Protein AF-A0A0F0KY55-F1 (afdb_monomer)

Solvent-accessible surface area (backbone atoms only — not comparable to full-atom values): 18451 Å² total; per-residue (Å²): 104,23,43,32,45,24,42,30,22,33,39,55,68,54,48,27,58,29,59,68,44,84,60,49,78,46,72,100,73,13,58,52,55,51,37,40,75,53,47,45,31,43,83,47,66,72,78,86,76,82,91,61,86,76,57,70,94,35,35,29,41,29,43,29,59,98,35,71,44,47,53,52,55,61,66,74,43,53,71,59,54,43,32,23,41,34,52,36,58,49,86,58,52,72,84,71,53,53,70,58,28,35,53,38,49,52,51,44,53,51,37,64,74,53,30,51,52,49,40,53,38,34,29,69,66,21,24,49,78,27,43,51,42,90,52,93,97,44,81,81,75,71,79,92,54,92,55,50,28,53,22,26,42,25,31,75,78,29,38,35,38,34,30,37,74,34,66,66,68,82,66,41,53,63,54,41,33,52,51,26,46,51,44,41,65,37,55,49,42,72,38,31,57,32,37,34,40,37,38,41,60,31,92,94,43,63,84,40,50,68,60,48,46,55,52,50,52,53,28,43,59,51,21,28,67,78,22,44,46,45,97,94,52,37,27,31,77,34,42,32,41,37,47,43,54,75,48,37,72,46,91,100,44,67,40,91,63,42,34,25,45,70,25,35,20,63,70,38,56,96,94,50,35,67,34,83,42,34,71,44,28,58,86,79,43,69,80,69,52,80,50,56,65,37,39,29,36,25,55,67,58,47,43,67,32,51,40,32,44,39,87,59,35,65,87,82,74,71,70,77,79,72,87,59,95,67,87,70,77,92,56,76,35,64,64,60,34,22,55,35,46,29,51

pLDDT: mean 86.11, std 13.5, range [31.62, 98.5]

Organism: NCBI:txid82380

Foldseek 3Di:
DLQQQFLFKEAPVLCCQQQVNPDQPDDPQHVVNVCVVLQQKDWDFPDDDDDDDDPRRRIMIGGHAPDPSLVVVLVPDDPLRNCLRNVLQRGHNPDCPNVLSHVLSVVQSCCLVQAQFLFKTAQNLQACLQQFADDPPFDDDDPPDPHGARMWTAHQLLQIEREHEPQDLVCLLVNLLVLLQVQLRGFCQARSAAYEYEYEAHPVGNPCSVVSQVSNVVSNVVNQVVRQHDPVGGSQVRYFYYYPCVQVVDPPDGDPLCRQPWTWTQPDDDPCRTDIARNNDCVRPPGNHPDSVQSNLLSVLNLSRSNIRPSSHDPPPDGPPPPDPDPPPSDNDVVSSNSNNND

Radius of gyration: 20.28 Å; Cα contacts (8 Å, |Δi|>4): 643; chains: 1; bounding box: 50×51×58 Å

Mean predicted aligned error: 6.81 Å

Structure (mmCIF, N/CA/C/O backbone):
data_AF-A0A0F0KY55-F1
#
_entry.id   AF-A0A0F0KY55-F1
#
loop_
_atom_site.group_PDB
_atom_site.id
_atom_site.type_symbol
_atom_site.label_atom_id
_atom_site.label_alt_id
_atom_site.label_comp_id
_atom_site.label_asym_id
_atom_site.label_entity_id
_atom_site.label_seq_id
_atom_site.pdbx_PDB_ins_code
_atom_site.Cartn_x
_atom_site.Cartn_y
_atom_site.Cartn_z
_atom_site.occupancy
_atom_site.B_iso_or_equiv
_atom_site.auth_seq_id
_atom_site.auth_comp_id
_atom_site.auth_asym_id
_atom_site.auth_atom_id
_atom_site.pdbx_PDB_model_num
ATOM 1 N N . MET A 1 1 ? -9.516 -1.858 16.081 1.00 87.75 1 MET A N 1
ATOM 2 C CA . MET A 1 1 ? -8.067 -1.871 16.392 1.00 87.75 1 MET A CA 1
ATOM 3 C C . MET A 1 1 ? -7.206 -2.381 15.247 1.00 87.75 1 MET A C 1
ATOM 5 O O . MET A 1 1 ? -6.410 -1.585 14.786 1.00 87.75 1 MET A O 1
ATOM 9 N N . ALA A 1 2 ? -7.373 -3.608 14.733 1.00 90.94 2 ALA A N 1
ATOM 10 C CA . ALA A 1 2 ? -6.535 -4.133 13.633 1.00 90.94 2 ALA A CA 1
ATOM 11 C C . ALA A 1 2 ? -6.440 -3.198 12.410 1.00 90.94 2 ALA A C 1
ATOM 13 O O . ALA A 1 2 ? -5.353 -2.945 11.908 1.00 90.94 2 ALA A O 1
ATOM 14 N N . VAL A 1 3 ? -7.570 -2.621 11.987 1.00 93.06 3 VAL A N 1
ATOM 15 C CA . VAL A 1 3 ? -7.614 -1.602 10.925 1.00 93.06 3 VAL A CA 1
ATOM 16 C C . VAL A 1 3 ? -6.683 -0.424 11.229 1.00 93.06 3 VAL A C 1
ATOM 18 O O . VAL A 1 3 ? -5.791 -0.125 10.448 1.00 93.06 3 VAL A O 1
ATOM 21 N N . LEU A 1 4 ? -6.836 0.210 12.390 1.00 92.00 4 LEU A N 1
ATOM 22 C CA . LEU A 1 4 ? -6.028 1.366 12.793 1.00 92.00 4 LEU A CA 1
ATOM 23 C C . LEU A 1 4 ? -4.555 0.999 13.027 1.00 92.00 4 LEU A C 1
ATOM 25 O O . LEU A 1 4 ? -3.662 1.793 12.756 1.00 92.00 4 LEU A O 1
ATOM 29 N N . ASP A 1 5 ? -4.282 -0.224 13.471 1.00 90.44 5 ASP A N 1
ATOM 30 C CA . ASP A 1 5 ? -2.924 -0.746 13.608 1.00 90.44 5 ASP A CA 1
ATOM 31 C C . ASP A 1 5 ? -2.270 -1.084 12.257 1.00 90.44 5 ASP A C 1
ATOM 33 O O . ASP A 1 5 ? -1.054 -1.160 12.193 1.00 90.44 5 ASP A O 1
ATOM 37 N N . GLN A 1 6 ? -3.008 -1.257 11.160 1.00 92.06 6 GLN A N 1
ATOM 38 C CA . GLN A 1 6 ? -2.409 -1.524 9.841 1.00 92.06 6 GLN A CA 1
ATOM 39 C C . GLN A 1 6 ? -2.410 -0.301 8.917 1.00 92.06 6 GLN A C 1
ATOM 41 O O . GLN A 1 6 ? -1.460 -0.114 8.159 1.00 92.06 6 GLN A O 1
ATOM 46 N N . TRP A 1 7 ? -3.439 0.540 9.026 1.00 93.56 7 TRP A N 1
ATOM 47 C CA . TRP A 1 7 ? -3.699 1.706 8.172 1.00 93.56 7 TRP A CA 1
ATOM 48 C C . TRP A 1 7 ? -3.469 3.046 8.876 1.00 93.56 7 TRP A C 1
ATOM 50 O O . TRP A 1 7 ? -3.561 4.105 8.257 1.00 93.56 7 TRP A O 1
ATOM 60 N N . ARG A 1 8 ? -3.134 3.014 10.173 1.00 91.31 8 ARG A N 1
ATOM 61 C CA . ARG A 1 8 ? -2.813 4.183 11.002 1.00 91.31 8 ARG A CA 1
ATOM 62 C C . ARG A 1 8 ? -4.001 5.128 11.171 1.00 91.31 8 ARG A C 1
ATOM 64 O O . ARG A 1 8 ? -4.781 4.964 12.102 1.00 91.31 8 ARG A O 1
ATOM 71 N N . THR A 1 9 ? -4.110 6.143 10.318 1.00 93.25 9 THR A N 1
ATOM 72 C CA . THR A 1 9 ? -5.123 7.198 10.429 1.00 93.25 9 THR A CA 1
ATOM 73 C C . THR A 1 9 ? -6.137 7.054 9.309 1.00 93.25 9 THR A C 1
ATOM 75 O O . THR A 1 9 ? -5.756 7.104 8.144 1.00 93.25 9 THR A O 1
ATOM 78 N N . ALA A 1 10 ? -7.411 6.928 9.667 1.00 93.25 10 ALA A N 1
ATOM 79 C CA . ALA A 1 10 ? -8.513 6.715 8.732 1.00 93.25 10 ALA A CA 1
ATOM 80 C C . ALA A 1 10 ? -9.755 7.512 9.160 1.00 93.25 10 ALA A C 1
ATOM 82 O O . ALA A 1 10 ? -9.890 7.874 10.333 1.00 93.25 10 ALA A O 1
ATOM 83 N N . THR A 1 11 ? -10.664 7.790 8.225 1.00 92.81 11 THR A N 1
ATOM 84 C CA . THR A 1 11 ? -11.994 8.323 8.571 1.00 92.81 11 THR A CA 1
ATOM 85 C C . THR A 1 11 ? -12.865 7.239 9.207 1.00 92.81 11 THR A C 1
ATOM 87 O O . THR A 1 11 ? -12.544 6.050 9.135 1.00 92.81 11 THR A O 1
ATOM 90 N N . ILE A 1 12 ? -13.991 7.624 9.813 1.00 91.50 12 ILE A N 1
ATOM 91 C CA . ILE A 1 12 ? -14.967 6.653 10.330 1.00 91.50 12 ILE A CA 1
ATOM 92 C C . ILE A 1 12 ? -15.436 5.717 9.214 1.00 91.50 12 ILE A C 1
ATOM 94 O O . ILE A 1 12 ? -15.387 4.504 9.379 1.00 91.50 12 ILE A O 1
ATOM 98 N N . GLU A 1 13 ? -15.829 6.274 8.072 1.00 90.88 13 GLU A N 1
ATOM 99 C CA . GLU A 1 13 ? -16.333 5.540 6.908 1.00 90.88 13 GLU A CA 1
ATOM 100 C C . GLU A 1 13 ? -15.305 4.531 6.393 1.00 90.88 13 GLU A C 1
ATOM 102 O O . GLU A 1 13 ? -15.650 3.395 6.084 1.00 90.88 13 GLU A O 1
ATOM 107 N N . GLN A 1 14 ? -14.028 4.915 6.363 1.00 94.12 14 GLN A N 1
ATOM 108 C CA . GLN A 1 14 ? -12.949 4.020 5.960 1.00 94.12 14 GLN A CA 1
ATOM 109 C C . GLN A 1 14 ? -12.755 2.870 6.951 1.00 94.12 14 GLN A C 1
ATOM 111 O O . GLN A 1 14 ? -12.522 1.737 6.536 1.00 94.12 14 GLN A O 1
ATOM 116 N N . VAL A 1 15 ? -12.863 3.131 8.259 1.00 93.81 15 VAL A N 1
ATOM 117 C CA . VAL A 1 15 ? -12.779 2.067 9.270 1.00 93.81 15 VAL A CA 1
ATOM 118 C C . VAL A 1 15 ? -13.969 1.118 9.163 1.00 93.81 15 VAL A C 1
ATOM 120 O O . VAL A 1 15 ? -13.767 -0.091 9.244 1.00 93.81 15 VAL A O 1
ATOM 123 N N . GLU A 1 16 ? -15.177 1.645 8.962 1.00 91.69 16 GLU A N 1
ATOM 124 C CA . GLU A 1 16 ? -16.386 0.844 8.747 1.00 91.69 16 GLU A CA 1
ATOM 125 C C . GLU A 1 16 ? -16.244 -0.050 7.508 1.00 91.69 16 GLU A C 1
ATOM 127 O O . GLU A 1 16 ? -16.446 -1.258 7.612 1.00 91.69 16 GLU A O 1
ATOM 132 N N . ALA A 1 17 ? -15.793 0.510 6.380 1.00 92.19 17 ALA A N 1
ATOM 133 C CA . ALA A 1 17 ? -15.582 -0.225 5.133 1.00 92.19 17 ALA A CA 1
ATOM 134 C C . ALA A 1 17 ? -14.487 -1.302 5.249 1.00 92.19 17 ALA A C 1
ATOM 136 O O . ALA A 1 17 ? -14.656 -2.425 4.779 1.00 92.19 17 ALA A O 1
ATOM 137 N N . LEU A 1 18 ? -13.361 -0.992 5.902 1.00 93.44 18 LEU A N 1
ATOM 138 C CA . LEU A 1 18 ? -12.284 -1.965 6.107 1.00 93.44 18 LEU A CA 1
ATOM 139 C C . LEU A 1 18 ? -12.700 -3.096 7.052 1.00 93.44 18 LEU A C 1
ATOM 141 O O . LEU A 1 18 ? -12.334 -4.250 6.828 1.00 93.44 18 LEU A O 1
ATOM 145 N N . ALA A 1 19 ? -13.418 -2.769 8.129 1.00 89.62 19 ALA A N 1
ATOM 146 C CA . ALA A 1 19 ? -13.792 -3.733 9.156 1.00 89.62 19 ALA A CA 1
ATOM 147 C C . ALA A 1 19 ? -15.035 -4.558 8.794 1.00 89.62 19 ALA A C 1
ATOM 149 O O . ALA A 1 19 ? -15.162 -5.663 9.330 1.00 89.62 19 ALA A O 1
ATOM 150 N N . ASP A 1 20 ? -15.887 -4.041 7.901 1.00 87.44 20 ASP A N 1
ATOM 151 C CA . ASP A 1 20 ? -17.269 -4.481 7.667 1.00 87.44 20 ASP A CA 1
ATOM 152 C C . ASP A 1 20 ? -18.107 -4.399 8.949 1.00 87.44 20 ASP A C 1
ATOM 154 O O . ASP A 1 20 ? -18.644 -5.375 9.468 1.00 87.44 20 ASP A O 1
ATOM 158 N N . VAL A 1 21 ? -18.112 -3.199 9.537 1.00 83.31 21 VAL A N 1
ATOM 159 C CA . VAL A 1 21 ? -18.885 -2.876 10.740 1.00 83.31 21 VAL A CA 1
ATOM 160 C C . VAL A 1 21 ? -19.634 -1.582 10.487 1.00 83.31 21 VAL A C 1
ATOM 162 O O . VAL A 1 21 ? -19.014 -0.534 10.337 1.00 83.31 21 VAL A O 1
ATOM 165 N N . GLU A 1 22 ? -20.961 -1.634 10.485 1.00 77.06 22 GLU A N 1
ATOM 166 C CA . GLU A 1 22 ? -21.776 -0.431 10.349 1.00 77.06 22 GLU A CA 1
ATOM 167 C C . GLU A 1 22 ? -21.963 0.304 11.678 1.00 77.06 22 GLU A C 1
ATOM 169 O O . GLU A 1 22 ? -22.098 -0.291 12.748 1.00 77.06 22 GLU A O 1
ATOM 174 N N . GLY A 1 23 ? -22.080 1.631 11.597 1.00 71.75 23 GLY A N 1
ATOM 175 C CA . GLY A 1 23 ? -22.611 2.432 12.694 1.00 71.75 23 GLY A CA 1
ATOM 176 C C . GLY A 1 23 ? -21.672 2.564 13.888 1.00 71.75 23 GLY A C 1
ATOM 177 O O . GLY A 1 23 ? -22.146 2.680 15.016 1.00 71.75 23 GLY A O 1
ATOM 178 N N . LEU A 1 24 ? -20.358 2.634 13.657 1.00 76.94 24 LEU A N 1
ATOM 179 C CA . LEU A 1 24 ? -19.347 2.815 14.706 1.00 76.94 24 LEU A CA 1
ATOM 180 C C . LEU A 1 24 ? -19.599 4.050 15.582 1.00 76.94 24 LEU A C 1
ATOM 182 O O . LEU A 1 24 ? -19.202 4.067 16.748 1.00 76.94 24 LEU A O 1
ATOM 186 N N . THR A 1 25 ? -20.262 5.065 15.024 1.00 68.75 25 THR A N 1
AT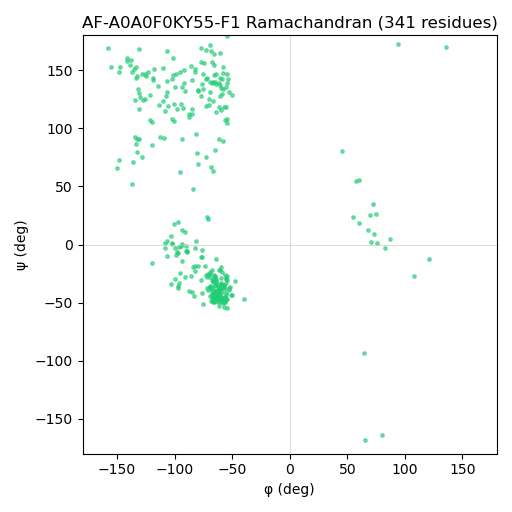OM 187 C CA . THR A 1 25 ? -20.651 6.316 15.691 1.00 68.75 25 THR A CA 1
ATOM 188 C C . THR A 1 25 ? -22.130 6.379 16.102 1.00 68.75 25 THR A C 1
ATOM 190 O O . THR A 1 25 ? -22.555 7.389 16.656 1.00 68.75 25 THR A O 1
ATOM 193 N N . ARG A 1 26 ? -22.934 5.332 15.856 1.00 70.50 26 ARG A N 1
ATOM 194 C CA . ARG A 1 26 ? -24.373 5.304 16.181 1.00 70.50 26 ARG A CA 1
ATOM 195 C C . ARG A 1 26 ? -24.616 4.860 17.635 1.00 70.50 26 ARG A C 1
ATOM 197 O O . ARG A 1 26 ? -23.836 4.103 18.206 1.00 70.50 26 ARG A O 1
ATOM 204 N N . GLY A 1 27 ? -25.737 5.299 18.214 1.00 59.78 27 GLY A N 1
ATOM 205 C CA . GLY A 1 27 ? -26.202 4.897 19.551 1.00 59.78 27 GLY A CA 1
ATOM 206 C C . GLY A 1 27 ? -25.783 5.829 20.699 1.00 59.78 27 GLY A C 1
ATOM 207 O O . GLY A 1 27 ? -25.011 6.765 20.516 1.00 59.78 27 GLY A O 1
ATOM 208 N N . ARG A 1 28 ? -26.319 5.571 21.906 1.00 55.00 28 ARG A N 1
ATOM 209 C CA . ARG A 1 28 ? -26.052 6.358 23.135 1.00 55.00 28 ARG A CA 1
ATOM 210 C C . ARG A 1 28 ? -24.603 6.257 23.624 1.00 55.00 28 ARG A C 1
ATOM 212 O O . ARG A 1 28 ? -24.088 7.201 24.213 1.00 55.00 28 ARG A O 1
ATOM 219 N N . THR A 1 29 ? -23.953 5.128 23.365 1.00 62.06 29 THR A N 1
ATOM 220 C CA . THR A 1 29 ? -22.519 4.921 23.586 1.00 62.06 29 THR A CA 1
ATOM 221 C C . THR A 1 29 ? -21.972 4.250 22.342 1.00 62.06 29 THR A C 1
ATOM 223 O O . THR A 1 29 ? -22.059 3.035 22.191 1.00 62.06 29 THR A O 1
ATOM 226 N N . SER A 1 30 ? -21.484 5.063 21.410 1.00 82.44 30 SER A N 1
ATOM 227 C CA . SER A 1 30 ? -20.930 4.545 20.164 1.00 82.44 30 SER A CA 1
ATOM 228 C C . SER A 1 30 ? -19.655 3.731 20.419 1.00 82.44 30 SER A C 1
ATOM 230 O O . SER A 1 30 ? -18.950 3.975 21.405 1.00 82.44 30 SER A O 1
ATOM 232 N N . LEU A 1 31 ? -19.319 2.788 19.530 1.00 84.50 31 LEU A N 1
ATOM 233 C CA . LEU A 1 31 ? -18.074 2.020 19.649 1.00 84.50 31 LEU A CA 1
ATOM 234 C C . LEU A 1 31 ? -16.853 2.948 19.636 1.00 84.50 31 LEU A C 1
ATOM 236 O O . LEU A 1 31 ? -15.894 2.719 20.364 1.00 84.50 31 LEU A O 1
ATOM 240 N N . VAL A 1 32 ? -16.911 4.038 18.868 1.00 85.94 32 VAL A N 1
ATOM 241 C CA . VAL A 1 32 ? -15.869 5.073 18.867 1.00 85.94 32 VAL A CA 1
ATOM 242 C C . VAL A 1 32 ? -15.712 5.713 20.244 1.00 85.94 32 VAL A C 1
ATOM 244 O O . VAL A 1 32 ? -14.592 5.826 20.737 1.00 85.94 32 VAL A O 1
ATOM 247 N N . SER A 1 33 ? -16.819 6.085 20.891 1.00 84.81 33 SER A N 1
ATOM 248 C CA . SER A 1 33 ? -16.800 6.644 22.248 1.00 84.81 33 SER A CA 1
ATOM 249 C C . SER A 1 33 ? -16.231 5.647 23.258 1.00 84.81 33 SER A C 1
ATOM 251 O O . SER A 1 33 ? -15.451 6.037 24.122 1.00 84.81 33 SER A O 1
ATOM 253 N N . ALA A 1 34 ? -16.571 4.361 23.130 1.00 88.06 34 ALA A N 1
ATOM 254 C CA . ALA A 1 34 ? -16.027 3.308 23.982 1.00 88.06 34 ALA A CA 1
ATOM 255 C C . ALA A 1 34 ? -14.511 3.130 23.786 1.00 88.06 34 ALA A C 1
ATOM 257 O O . ALA A 1 34 ? -13.773 3.081 24.765 1.00 88.06 34 ALA A O 1
ATOM 258 N N . LEU A 1 35 ? -14.032 3.094 22.537 1.00 89.75 35 LEU A N 1
ATOM 259 C CA . LEU A 1 35 ? -12.605 2.974 22.220 1.00 89.75 35 LEU A CA 1
ATOM 260 C C . LEU A 1 35 ? -11.798 4.189 22.699 1.00 89.75 35 LEU A C 1
ATOM 262 O O . LEU A 1 35 ? -10.689 4.022 23.205 1.00 89.75 35 LEU A O 1
ATOM 266 N N . TRP A 1 36 ? -12.348 5.396 22.549 1.00 89.31 36 TRP A N 1
ATOM 267 C CA . TRP A 1 36 ? -11.730 6.630 23.040 1.00 89.31 36 TRP A CA 1
ATOM 268 C C . TRP A 1 36 ? -11.657 6.640 24.571 1.00 89.31 36 TRP A C 1
ATOM 270 O O . TRP A 1 36 ? -10.583 6.839 25.129 1.00 89.31 36 TRP A O 1
ATOM 280 N N . ASN A 1 37 ? -12.766 6.342 25.260 1.00 89.00 37 ASN A N 1
ATOM 281 C CA . ASN A 1 37 ? -12.801 6.289 26.727 1.00 89.00 37 ASN A CA 1
ATOM 282 C C . ASN A 1 37 ? -11.899 5.188 27.300 1.00 89.00 37 ASN A C 1
ATOM 284 O O . ASN A 1 37 ? -11.376 5.336 28.400 1.00 89.00 37 ASN A O 1
ATOM 288 N N . ALA A 1 38 ? -11.699 4.101 26.555 1.00 89.00 38 ALA A N 1
ATOM 289 C CA . ALA A 1 38 ? -10.758 3.048 26.907 1.00 89.00 38 ALA A CA 1
ATOM 290 C C . ALA A 1 38 ? -9.290 3.427 26.638 1.00 89.00 38 ALA A C 1
ATOM 292 O O . ALA A 1 38 ? -8.415 2.635 26.955 1.00 89.00 38 ALA A O 1
ATOM 293 N N . GLY A 1 39 ? -8.990 4.585 26.038 1.00 89.38 39 GLY A N 1
ATOM 294 C CA . GLY A 1 39 ? -7.617 4.989 25.711 1.00 89.38 39 GLY A CA 1
ATOM 295 C C . GLY A 1 39 ? -6.972 4.165 24.589 1.00 89.38 39 GLY A C 1
ATOM 296 O O . GLY A 1 39 ? -5.748 4.031 24.548 1.00 89.38 39 GLY A O 1
ATOM 297 N N . LEU A 1 40 ? -7.787 3.580 23.701 1.00 90.31 40 LEU A N 1
ATOM 298 C CA . LEU A 1 40 ? -7.334 2.722 22.598 1.00 90.31 40 LEU A CA 1
ATOM 299 C C . LEU A 1 40 ? -7.176 3.471 21.271 1.00 90.31 40 LEU A C 1
ATOM 301 O O . LEU A 1 40 ? -6.423 3.035 20.398 1.00 90.31 40 LEU A O 1
ATOM 305 N N . VAL A 1 41 ? -7.887 4.582 21.090 1.00 91.19 41 VAL A N 1
ATOM 306 C CA . VAL A 1 41 ? -7.829 5.406 19.876 1.00 91.19 41 VAL A CA 1
ATOM 307 C C . VAL A 1 41 ? -7.740 6.871 20.244 1.00 91.19 41 VAL A C 1
ATOM 309 O O . VAL A 1 41 ? -8.315 7.273 21.252 1.00 91.19 41 VAL A O 1
ATOM 312 N N . ASP A 1 42 ? -7.103 7.661 19.382 1.00 89.50 42 ASP A N 1
ATOM 313 C CA . ASP A 1 42 ? -7.260 9.108 19.420 1.00 89.50 42 ASP A CA 1
ATOM 314 C C . ASP A 1 42 ? -8.270 9.587 18.371 1.00 89.50 42 ASP A C 1
ATOM 316 O O . ASP A 1 42 ? -8.342 9.044 17.262 1.00 89.50 42 ASP A O 1
ATOM 320 N N . LEU A 1 43 ? -8.996 10.657 18.705 1.00 88.31 43 LEU A N 1
ATOM 321 C CA . LEU A 1 43 ? -9.903 11.360 17.806 1.00 88.31 43 LEU A CA 1
ATOM 322 C C . LEU A 1 43 ? -9.250 12.628 17.263 1.00 88.31 43 LEU A C 1
ATOM 324 O O . LEU A 1 43 ? -8.885 13.541 18.002 1.00 88.31 43 LEU A O 1
ATOM 328 N N . GLY A 1 44 ? -9.138 12.687 15.943 1.00 86.00 44 GLY A N 1
ATOM 329 C CA . GLY A 1 44 ? -8.802 13.891 15.202 1.00 86.00 44 GLY A CA 1
ATOM 330 C C . GLY A 1 44 ? -10.018 14.442 14.470 1.00 86.00 44 GLY A C 1
ATOM 331 O O . GLY A 1 44 ? -11.027 13.763 14.284 1.00 86.00 44 GLY A O 1
ATOM 332 N N . ARG A 1 45 ? -9.896 15.678 13.990 1.00 83.56 45 ARG A N 1
ATOM 333 C CA . ARG A 1 45 ? -10.832 16.243 13.018 1.00 83.56 45 ARG A CA 1
ATOM 334 C C . ARG A 1 45 ? -10.091 16.997 11.932 1.00 83.56 45 ARG A C 1
ATOM 336 O O . ARG A 1 45 ? -9.051 17.603 12.200 1.00 83.56 45 ARG A O 1
ATOM 343 N N . TRP A 1 46 ? -10.636 17.003 10.723 1.00 75.44 46 TRP A N 1
ATOM 344 C CA . TRP A 1 46 ? -10.095 17.815 9.640 1.00 75.44 46 TRP A CA 1
ATOM 345 C C . TRP A 1 46 ? -10.870 19.131 9.495 1.00 75.44 46 TRP A C 1
ATOM 347 O O . TRP A 1 46 ? -12.048 19.123 9.161 1.00 75.44 46 TRP A O 1
ATOM 357 N N . GLY A 1 47 ? -10.207 20.272 9.719 1.00 69.00 47 GLY A N 1
ATOM 358 C CA . GLY A 1 47 ? -10.818 21.609 9.631 1.00 69.00 47 GLY A CA 1
ATOM 359 C C . GLY A 1 47 ? -10.421 22.535 10.789 1.00 69.00 47 GLY A C 1
ATOM 360 O O . GLY A 1 47 ? -9.801 22.095 11.753 1.00 69.00 47 GLY A O 1
ATOM 361 N N . HIS A 1 48 ? -10.757 23.828 10.684 1.00 56.59 48 HIS A N 1
ATOM 362 C CA . HIS A 1 48 ? -10.349 24.875 11.642 1.00 56.59 48 HIS A CA 1
ATOM 363 C C . HIS A 1 48 ? -11.470 25.383 12.569 1.00 56.59 48 HIS A C 1
ATOM 365 O O . HIS A 1 48 ? -11.226 26.282 13.369 1.00 56.59 48 HIS A O 1
ATOM 371 N N . ALA A 1 49 ? -12.687 24.834 12.508 1.00 56.00 49 ALA A N 1
ATOM 372 C CA . ALA A 1 49 ? -13.804 25.340 13.307 1.00 56.00 49 ALA A CA 1
ATOM 373 C C . ALA A 1 49 ? -13.766 24.793 14.745 1.00 56.00 49 ALA A C 1
ATOM 375 O O . ALA A 1 49 ? -14.243 23.696 15.027 1.00 56.00 49 ALA A O 1
ATOM 376 N N . TRP A 1 50 ? -13.177 25.541 15.676 1.00 57.44 50 TRP A N 1
ATOM 377 C CA . TRP A 1 50 ? -13.313 25.291 17.115 1.00 57.44 50 TRP A CA 1
ATOM 378 C C . TRP A 1 50 ? -14.656 25.844 17.606 1.00 57.44 50 TRP A C 1
ATOM 380 O O . TRP A 1 50 ? -15.001 26.969 17.268 1.00 57.44 50 TRP A O 1
ATOM 390 N N . GLY A 1 51 ? -15.420 25.049 18.366 1.00 62.91 51 GLY A N 1
ATOM 391 C CA . GLY A 1 51 ? -16.686 25.483 18.981 1.00 62.91 51 GLY A CA 1
ATOM 392 C C . GLY A 1 51 ? -17.941 24.690 18.593 1.00 62.91 51 GLY A C 1
ATOM 393 O O . GLY A 1 51 ? -18.950 24.822 19.275 1.00 62.91 51 GLY A O 1
ATOM 394 N N . SER A 1 52 ? -17.893 23.833 17.567 1.00 67.25 52 SER A N 1
ATOM 395 C CA . SER A 1 52 ? -18.996 22.930 17.204 1.00 67.25 52 SER A CA 1
ATOM 396 C C . SER A 1 52 ? -18.598 21.458 17.318 1.00 67.25 52 SER A C 1
ATOM 398 O O . SER A 1 52 ? -17.427 21.098 17.148 1.00 67.25 52 SER A O 1
ATOM 400 N N . VAL A 1 53 ? -19.584 20.599 17.602 1.00 70.38 53 VAL A N 1
ATOM 401 C CA . VAL A 1 53 ? -19.428 19.146 17.463 1.00 70.38 53 VAL A CA 1
ATOM 402 C C . VAL A 1 53 ? -19.126 18.869 15.987 1.00 70.38 53 VAL A C 1
ATOM 404 O O . VAL A 1 53 ? -19.940 19.241 15.137 1.00 70.38 53 VAL A O 1
ATOM 407 N N . PRO A 1 54 ? -17.956 18.295 15.650 1.00 71.62 54 PRO A N 1
ATOM 408 C CA . PRO A 1 54 ? -17.621 18.023 14.263 1.00 71.62 54 PRO A CA 1
ATOM 409 C C . PRO A 1 54 ? -18.615 17.003 13.697 1.00 71.62 54 PRO A C 1
ATOM 411 O O . PRO A 1 54 ? -18.952 16.035 14.388 1.00 71.62 54 PRO A O 1
ATOM 414 N N . PRO A 1 55 ? -19.083 17.193 12.457 1.00 78.06 55 PRO A N 1
ATOM 415 C CA . PRO A 1 55 ? -19.904 16.190 11.818 1.00 78.06 55 PRO A CA 1
ATOM 416 C C . PRO A 1 55 ? -19.051 14.944 11.537 1.00 78.06 55 PRO A C 1
ATOM 418 O O . PRO A 1 55 ? -17.816 14.998 11.491 1.00 78.06 55 PRO A O 1
ATOM 421 N N . ARG A 1 56 ? -19.718 13.798 11.403 1.00 80.81 56 ARG A N 1
ATOM 422 C CA . ARG A 1 56 ? -19.088 12.473 11.363 1.00 80.81 56 ARG A CA 1
ATOM 423 C C . ARG A 1 56 ? -18.017 12.368 10.273 1.00 80.81 56 ARG A C 1
ATOM 425 O O . ARG A 1 56 ? -16.936 11.853 10.538 1.00 80.81 56 ARG A O 1
ATOM 432 N N . GLU A 1 57 ? -18.289 12.924 9.101 1.00 80.31 57 GLU A N 1
ATOM 433 C CA . GLU A 1 57 ? -17.416 12.932 7.926 1.00 80.31 57 GLU A CA 1
ATOM 434 C C . GLU A 1 57 ? -16.099 13.703 8.128 1.00 80.31 57 GLU A C 1
ATOM 436 O O . GLU A 1 57 ? -15.179 13.601 7.318 1.00 80.31 57 GLU A O 1
ATOM 441 N N . GLN A 1 58 ? -15.984 14.487 9.205 1.00 82.69 58 GLN A N 1
ATOM 442 C CA . GLN A 1 58 ? -14.757 15.199 9.561 1.00 82.69 58 GLN A CA 1
ATOM 443 C C . GLN A 1 58 ? -13.923 14.462 10.608 1.00 82.69 58 GLN A C 1
ATOM 445 O O . GLN A 1 58 ? -12.813 14.914 10.900 1.00 82.69 58 GLN A O 1
ATOM 450 N N . LEU A 1 59 ? -14.432 13.370 11.186 1.00 87.88 59 LEU A N 1
ATOM 451 C CA . LEU A 1 59 ? -13.756 12.627 12.243 1.00 87.88 59 LEU A CA 1
ATOM 452 C C . LEU A 1 59 ? -12.683 11.699 11.677 1.00 87.88 59 LEU A C 1
ATOM 454 O O . LEU A 1 59 ? -12.907 10.923 10.748 1.00 87.88 59 LEU A O 1
ATOM 458 N N . LEU A 1 60 ? -11.512 11.757 12.303 1.00 91.12 60 LEU A N 1
ATOM 459 C CA . LEU A 1 60 ? -10.384 10.881 12.036 1.00 91.12 60 LEU A CA 1
ATOM 460 C C . LEU A 1 60 ? -10.118 10.022 13.265 1.00 91.12 60 LEU A C 1
ATOM 462 O O . LEU A 1 60 ? -10.084 10.523 14.387 1.00 91.12 60 LEU A O 1
ATOM 466 N N . LEU A 1 61 ? -9.873 8.740 13.035 1.00 91.81 61 LEU A N 1
ATOM 467 C CA . LEU A 1 61 ? -9.415 7.797 14.041 1.00 91.81 61 LEU A CA 1
ATOM 468 C C . LEU A 1 61 ? -7.953 7.469 13.794 1.00 91.81 61 LEU A C 1
ATOM 470 O O . LEU A 1 61 ? -7.533 7.276 12.653 1.00 91.81 61 LEU A O 1
ATOM 474 N N . ARG A 1 62 ? -7.186 7.348 14.871 1.00 90.81 62 ARG A N 1
ATOM 475 C CA . ARG A 1 62 ? -5.840 6.767 14.852 1.00 90.81 62 ARG A CA 1
ATOM 476 C C . ARG A 1 62 ? -5.655 5.879 16.082 1.00 90.81 62 ARG A C 1
ATOM 478 O O . ARG A 1 62 ? -6.347 6.111 17.075 1.00 90.81 62 ARG A O 1
ATOM 485 N N . PRO A 1 63 ? -4.767 4.871 16.057 1.00 89.88 63 PRO A N 1
ATOM 486 C CA . PRO A 1 63 ? -4.471 4.127 17.272 1.00 89.88 63 PRO A CA 1
ATOM 487 C C . PRO A 1 63 ? -3.889 5.093 18.306 1.00 89.88 63 PRO A C 1
ATOM 489 O O . PRO A 1 63 ? -3.080 5.963 17.957 1.00 89.88 63 PRO A O 1
ATOM 492 N N . ALA A 1 64 ? -4.307 4.945 19.563 1.00 84.81 64 ALA A N 1
ATOM 493 C CA . ALA A 1 64 ? -3.600 5.585 20.659 1.00 84.81 64 ALA A CA 1
ATOM 494 C C . ALA A 1 64 ? -2.142 5.095 20.651 1.00 84.81 64 ALA A C 1
ATOM 496 O O . ALA A 1 64 ? -1.849 4.001 20.157 1.00 84.81 64 ALA A O 1
ATOM 497 N N . GLY A 1 65 ? -1.230 5.927 21.158 1.00 74.12 65 GLY A N 1
ATOM 498 C CA . GLY A 1 65 ? 0.173 5.553 21.346 1.00 74.12 65 GLY A CA 1
ATOM 499 C C . GLY A 1 65 ? 0.343 4.281 22.186 1.00 74.12 65 GLY A C 1
ATOM 500 O O . GLY A 1 65 ? -0.633 3.707 22.666 1.00 74.12 65 GLY A O 1
ATOM 501 N N . ASP A 1 66 ? 1.589 3.858 22.406 1.00 72.88 66 ASP A N 1
ATOM 502 C CA . ASP A 1 66 ? 1.866 2.807 23.393 1.00 72.88 66 ASP A CA 1
ATOM 503 C C . ASP A 1 66 ? 1.308 3.245 24.760 1.00 72.88 66 ASP A C 1
ATOM 505 O O . ASP A 1 66 ? 1.787 4.205 25.368 1.00 72.88 66 ASP A O 1
ATOM 509 N N . SER A 1 67 ? 0.214 2.608 25.174 1.00 76.00 67 SER A N 1
ATOM 510 C CA . SER A 1 67 ? -0.570 2.956 26.355 1.00 76.00 67 SER A CA 1
ATOM 511 C C . SER A 1 67 ? -0.870 1.691 27.150 1.00 76.00 67 SER A C 1
ATOM 513 O O . SER A 1 67 ? -0.980 0.598 26.586 1.00 76.00 67 SER A O 1
ATOM 515 N N . ALA A 1 68 ? -1.050 1.837 28.466 1.00 82.06 68 ALA A N 1
ATOM 516 C CA . ALA A 1 68 ? -1.439 0.724 29.333 1.00 82.06 68 ALA A CA 1
ATOM 517 C C . ALA A 1 68 ? -2.699 0.014 28.808 1.00 82.06 68 ALA A C 1
ATOM 519 O O . ALA A 1 68 ? -2.749 -1.208 28.788 1.00 82.06 68 ALA A O 1
ATOM 520 N N . ALA A 1 69 ? -3.657 0.762 28.253 1.00 84.00 69 ALA A N 1
ATOM 521 C CA . ALA A 1 69 ? -4.866 0.197 27.665 1.00 84.00 69 ALA A CA 1
ATOM 522 C C . ALA A 1 69 ? -4.602 -0.683 26.433 1.00 84.00 69 ALA A C 1
ATOM 524 O O . ALA A 1 69 ? -5.230 -1.730 26.266 1.00 84.00 69 ALA A O 1
ATOM 525 N N . VAL A 1 70 ? -3.669 -0.287 25.561 1.00 83.44 70 VAL A N 1
ATOM 526 C CA . VAL A 1 70 ? -3.257 -1.118 24.419 1.00 83.44 70 VAL A CA 1
ATOM 527 C C . VAL A 1 70 ? -2.577 -2.392 24.920 1.00 83.44 70 VAL A C 1
ATOM 529 O O . VAL A 1 70 ? -2.856 -3.479 24.409 1.00 83.44 70 VAL A O 1
ATOM 532 N N . GLN A 1 71 ? -1.737 -2.288 25.950 1.00 82.88 71 GLN A N 1
ATOM 533 C CA . GLN A 1 71 ? -1.087 -3.442 26.569 1.00 82.88 71 GLN A CA 1
ATOM 534 C C . GLN A 1 71 ? -2.117 -4.386 27.210 1.00 82.88 71 GLN A C 1
ATOM 536 O O . GLN A 1 71 ? -2.096 -5.586 26.922 1.00 82.88 71 GLN A O 1
ATOM 541 N N . ASP A 1 72 ? -3.086 -3.852 27.952 1.00 86.00 72 ASP A N 1
ATOM 542 C CA . ASP A 1 72 ? -4.189 -4.599 28.559 1.00 86.00 72 ASP A CA 1
ATOM 543 C C . ASP A 1 72 ? -5.021 -5.323 27.499 1.00 86.00 72 ASP A C 1
ATOM 545 O O . ASP A 1 72 ? -5.230 -6.535 27.609 1.00 86.00 72 ASP A O 1
ATOM 549 N N . LEU A 1 73 ? -5.398 -4.634 26.413 1.00 85.12 73 LEU A N 1
ATOM 550 C CA . LEU A 1 73 ? -6.077 -5.252 25.275 1.00 85.12 73 LEU A CA 1
ATOM 551 C C . LEU A 1 73 ? -5.251 -6.414 24.717 1.00 85.12 73 LEU A C 1
ATOM 553 O O . LEU A 1 73 ? -5.767 -7.514 24.535 1.00 85.12 73 LEU A O 1
ATOM 557 N N . THR A 1 74 ? -3.957 -6.214 24.458 1.00 84.31 74 THR A N 1
ATOM 558 C CA . THR A 1 74 ? -3.119 -7.298 23.924 1.00 84.31 74 THR A CA 1
ATOM 559 C C . THR A 1 74 ? -2.944 -8.454 24.907 1.00 84.31 74 THR A C 1
ATOM 561 O O . THR A 1 74 ? -2.755 -9.593 24.470 1.00 84.31 74 THR A O 1
ATOM 564 N N . SER A 1 75 ? -3.042 -8.204 26.216 1.00 85.31 75 SER A N 1
ATOM 565 C CA . SER A 1 75 ? -2.906 -9.221 27.258 1.00 85.31 75 SER A CA 1
ATOM 566 C C . SER A 1 75 ? -4.081 -10.206 27.264 1.00 85.31 75 SER A C 1
ATOM 568 O O . SER A 1 75 ? -3.844 -11.411 27.386 1.00 85.31 75 SER A O 1
ATOM 570 N N . VAL A 1 76 ? -5.305 -9.727 27.005 1.00 88.06 76 VAL A N 1
ATOM 571 C CA . VAL A 1 76 ? -6.535 -10.537 27.064 1.00 88.06 76 VAL A CA 1
ATOM 572 C C . VAL A 1 76 ? -6.832 -11.331 25.789 1.00 88.06 76 VAL A C 1
ATOM 574 O O . VAL A 1 76 ? -7.552 -12.320 25.853 1.00 88.06 76 VAL A O 1
ATOM 577 N N . LEU A 1 77 ? -6.252 -10.955 24.643 1.00 87.38 77 LEU A N 1
ATOM 578 C CA . LEU A 1 77 ? -6.464 -11.666 23.371 1.00 87.38 77 LEU A CA 1
ATOM 579 C C . LEU A 1 77 ? -5.874 -13.087 23.391 1.00 87.38 77 LEU A C 1
ATOM 581 O O . LEU A 1 77 ? -4.748 -13.293 23.843 1.00 87.38 77 LEU A O 1
ATOM 585 N N . GLY A 1 78 ? -6.556 -14.078 22.823 1.00 88.62 78 GLY A N 1
ATOM 586 C CA . GLY A 1 78 ? -5.931 -15.363 22.495 1.00 88.62 78 GLY A CA 1
ATOM 587 C C . GLY A 1 78 ? -4.780 -15.193 21.492 1.00 88.62 78 GLY A C 1
ATOM 588 O O . GLY A 1 78 ? -4.659 -14.156 20.841 1.00 88.62 78 GLY A O 1
ATOM 589 N N . TRP A 1 79 ? -3.919 -16.206 21.322 1.00 85.25 79 TRP A N 1
ATOM 590 C CA . TRP A 1 79 ? -2.809 -16.114 20.355 1.00 85.25 79 TRP A CA 1
ATOM 591 C C . TRP A 1 79 ? -3.313 -15.859 18.926 1.00 85.25 79 TRP A C 1
ATOM 593 O O . TRP A 1 79 ? -2.812 -14.961 18.255 1.00 85.25 79 TRP A O 1
ATOM 603 N N . ALA A 1 80 ? -4.349 -16.588 18.491 1.00 86.50 80 ALA A N 1
ATOM 604 C CA . ALA A 1 80 ? -4.934 -16.429 17.158 1.00 86.50 80 ALA A CA 1
ATOM 605 C C . ALA A 1 80 ? -5.563 -15.041 16.963 1.00 86.50 80 ALA A C 1
ATOM 607 O O . ALA A 1 80 ? -5.395 -14.421 15.916 1.00 86.50 80 ALA A O 1
ATOM 608 N N . GLU A 1 81 ? -6.241 -14.517 17.985 1.00 88.62 81 GLU A N 1
ATOM 609 C CA . GLU A 1 81 ? -6.830 -13.179 17.938 1.00 88.62 81 GLU A CA 1
ATOM 610 C C . GLU A 1 81 ? -5.743 -12.108 17.878 1.00 88.62 81 GLU A C 1
ATOM 612 O O . GLU A 1 81 ? -5.770 -11.252 16.995 1.00 88.62 81 GLU A O 1
ATOM 617 N N . TRP A 1 82 ? -4.745 -12.197 18.761 1.00 88.94 82 TRP A N 1
ATOM 618 C CA . TRP A 1 82 ? -3.595 -11.302 18.768 1.00 88.94 82 TRP A CA 1
ATOM 619 C C . TRP A 1 82 ? -2.878 -11.304 17.419 1.00 88.94 82 TRP A C 1
ATOM 621 O O . TRP A 1 82 ? -2.606 -10.233 16.874 1.00 88.94 82 TRP A O 1
ATOM 631 N N . PHE A 1 83 ? -2.625 -12.482 16.844 1.00 88.56 83 PHE A N 1
ATOM 632 C CA . PHE A 1 83 ? -1.997 -12.605 15.534 1.00 88.56 83 PHE A CA 1
ATOM 633 C C . PHE A 1 83 ? -2.872 -11.990 14.437 1.00 88.56 83 PHE A C 1
ATOM 635 O O . PHE A 1 83 ? -2.387 -11.168 13.668 1.00 88.56 83 PHE A O 1
ATOM 642 N N . SER A 1 84 ? -4.176 -12.285 14.412 1.00 89.19 84 SER A N 1
ATOM 643 C CA . SER A 1 84 ? -5.103 -11.705 13.427 1.00 89.19 84 SER A CA 1
ATOM 644 C C . SER A 1 84 ? -5.178 -10.173 13.496 1.00 89.19 84 SER A C 1
ATOM 646 O O . SER A 1 84 ? -5.442 -9.516 12.490 1.00 89.19 84 SER A O 1
ATOM 648 N N . VAL A 1 85 ? -4.944 -9.590 14.676 1.00 89.25 85 VAL A N 1
ATOM 649 C CA . VAL A 1 85 ? -4.959 -8.139 14.892 1.00 89.25 85 VAL A CA 1
ATOM 650 C C . VAL A 1 85 ? -3.625 -7.501 14.512 1.00 89.25 85 VAL A C 1
ATOM 652 O O . VAL A 1 85 ? -3.624 -6.462 13.859 1.00 89.25 85 VAL A O 1
ATOM 655 N N . THR A 1 86 ? -2.511 -8.119 14.907 1.00 88.12 86 THR A N 1
ATOM 656 C CA . THR A 1 86 ? -1.171 -7.505 14.879 1.00 88.12 86 THR A CA 1
ATOM 657 C C . THR A 1 86 ? -0.256 -8.027 13.775 1.00 88.12 86 THR A C 1
ATOM 659 O O . THR A 1 86 ? 0.835 -7.491 13.587 1.00 88.12 86 THR A O 1
ATOM 662 N N . ALA A 1 87 ? -0.651 -9.101 13.089 1.00 88.50 87 ALA A N 1
ATOM 663 C CA . ALA A 1 87 ? 0.195 -9.883 12.188 1.00 88.50 87 ALA A CA 1
ATOM 664 C C . ALA A 1 87 ? 1.500 -10.400 12.832 1.00 88.50 87 ALA A C 1
ATOM 666 O O . ALA A 1 87 ? 2.490 -10.622 12.142 1.00 88.50 87 ALA A O 1
ATOM 667 N N . GLY A 1 88 ? 1.544 -10.542 14.162 1.00 86.75 88 GLY A N 1
ATOM 668 C CA . GLY A 1 88 ? 2.759 -10.938 14.885 1.00 86.75 88 GLY A CA 1
ATOM 669 C C . GLY A 1 88 ? 3.738 -9.792 15.184 1.00 86.75 88 GLY A C 1
ATOM 670 O O . GLY A 1 88 ? 4.740 -9.995 15.870 1.00 86.75 88 GLY A O 1
ATOM 671 N N . LEU A 1 89 ? 3.435 -8.574 14.723 1.00 85.38 89 LEU A N 1
ATOM 672 C CA . LEU A 1 89 ? 4.297 -7.390 14.817 1.00 85.38 89 LEU A CA 1
ATOM 673 C C . LEU A 1 89 ? 4.012 -6.519 16.053 1.00 85.38 89 LEU A C 1
ATOM 675 O O . LEU A 1 89 ? 4.454 -5.376 16.111 1.00 85.38 89 LEU A O 1
ATOM 679 N N . GLY A 1 90 ? 3.241 -7.006 17.031 1.00 85.69 90 GLY A N 1
ATOM 680 C CA . GLY A 1 90 ? 2.777 -6.180 18.157 1.00 85.69 90 GLY A CA 1
ATOM 681 C C . GLY A 1 90 ? 1.833 -5.060 17.707 1.00 85.69 90 GLY A C 1
ATOM 682 O O . GLY A 1 90 ? 1.368 -5.081 16.577 1.00 85.69 90 GLY A O 1
ATOM 683 N N . VAL A 1 91 ? 1.515 -4.094 18.567 1.00 83.50 91 VAL A N 1
ATOM 684 C CA . VAL A 1 91 ? 0.746 -2.896 18.171 1.00 83.50 91 VAL A CA 1
ATOM 685 C C . VAL A 1 91 ? 1.724 -1.746 17.962 1.00 83.50 91 VAL A C 1
ATOM 687 O O . VAL A 1 91 ? 2.639 -1.578 18.762 1.00 83.50 91 VAL A O 1
ATOM 690 N N . ASP A 1 92 ? 1.554 -0.978 16.886 1.00 79.06 92 ASP A N 1
ATOM 691 C CA . ASP A 1 92 ? 2.429 0.153 16.563 1.00 79.06 92 ASP A CA 1
ATOM 692 C C . ASP A 1 92 ? 1.611 1.386 16.165 1.00 79.06 92 ASP A C 1
ATOM 694 O O . ASP A 1 92 ? 0.818 1.357 15.222 1.00 79.06 92 ASP A O 1
ATOM 698 N N . ALA A 1 93 ? 1.846 2.487 16.876 1.00 74.25 93 ALA A N 1
ATOM 699 C CA . ALA A 1 93 ? 1.210 3.777 16.639 1.00 74.25 93 ALA A CA 1
ATOM 700 C C . ALA A 1 93 ? 2.123 4.786 15.916 1.00 74.25 93 ALA A C 1
ATOM 702 O O . ALA A 1 93 ? 1.756 5.951 15.780 1.00 74.25 93 ALA A O 1
ATOM 703 N N . SER A 1 94 ? 3.309 4.382 15.455 1.00 70.00 94 SER A N 1
ATOM 704 C CA . SER A 1 94 ? 4.242 5.249 14.726 1.00 70.00 94 SER A CA 1
ATOM 705 C C . SER A 1 94 ? 3.728 5.644 13.325 1.00 70.00 94 SER A C 1
ATOM 707 O O . SER A 1 94 ? 2.782 5.058 12.809 1.00 70.00 94 SER A O 1
ATOM 709 N N . ARG A 1 95 ? 4.357 6.644 12.679 1.00 66.00 95 ARG A N 1
ATOM 710 C CA . ARG A 1 95 ? 4.106 7.055 11.269 1.00 66.00 95 ARG A CA 1
ATOM 711 C C . ARG A 1 95 ? 2.673 7.524 10.963 1.00 66.00 95 ARG A C 1
ATOM 713 O O . ARG A 1 95 ? 1.989 7.068 10.055 1.00 66.00 95 ARG A O 1
ATOM 720 N N . GLN A 1 96 ? 2.213 8.515 11.717 1.00 65.25 96 GLN A N 1
ATOM 721 C CA . GLN A 1 96 ? 0.854 9.049 11.598 1.00 65.25 96 GLN A CA 1
ATOM 722 C C . GLN A 1 96 ? 0.787 10.284 10.683 1.00 65.25 96 GLN A C 1
ATOM 724 O O . GLN A 1 96 ? 0.442 11.385 11.117 1.00 65.25 96 GLN A O 1
ATOM 729 N N . TYR A 1 97 ? 1.119 10.127 9.399 1.00 79.88 97 TYR A N 1
ATOM 730 C CA . TYR A 1 97 ? 0.934 11.194 8.411 1.00 79.88 97 TYR A CA 1
ATOM 731 C C . TYR A 1 97 ? -0.523 11.230 7.936 1.00 79.88 97 TYR A C 1
ATOM 733 O O . TYR A 1 97 ? -0.833 10.765 6.843 1.00 79.88 97 TYR A O 1
ATOM 741 N N . ALA A 1 98 ? -1.412 11.820 8.744 1.00 81.19 98 ALA A N 1
ATOM 742 C CA . ALA A 1 98 ? -2.873 11.751 8.592 1.00 81.19 98 ALA A CA 1
ATOM 743 C C . ALA A 1 98 ? -3.387 11.838 7.142 1.00 81.19 98 ALA A C 1
ATOM 745 O O . ALA A 1 98 ? -4.195 11.021 6.717 1.00 81.19 98 ALA A O 1
ATOM 746 N N . ARG A 1 99 ? -2.881 12.794 6.352 1.00 86.19 99 ARG A N 1
ATOM 747 C CA . ARG A 1 99 ? -3.285 12.956 4.950 1.00 86.19 99 ARG A CA 1
ATOM 748 C C . ARG A 1 99 ? -2.832 11.807 4.040 1.00 86.19 99 ARG A C 1
ATOM 750 O O . ARG A 1 99 ? -3.611 11.399 3.185 1.00 86.19 99 ARG A O 1
ATOM 757 N N . HIS A 1 100 ? -1.590 11.336 4.173 1.00 88.56 100 HIS A N 1
ATOM 758 C CA . HIS A 1 100 ? -1.097 10.211 3.368 1.00 88.56 100 HIS A CA 1
ATOM 759 C C . HIS A 1 100 ? -1.875 8.949 3.722 1.00 88.56 100 HIS A C 1
ATOM 761 O O . HIS A 1 100 ? -2.372 8.288 2.821 1.00 88.56 100 HIS A O 1
ATOM 767 N N . ASN A 1 101 ? -2.090 8.705 5.013 1.00 92.25 101 ASN A N 1
ATOM 768 C CA . ASN A 1 101 ? -2.767 7.510 5.506 1.00 92.25 101 ASN A CA 1
ATOM 769 C C . ASN A 1 101 ? -4.226 7.446 5.027 1.00 92.25 101 ASN A C 1
ATOM 771 O O . ASN A 1 101 ? -4.658 6.415 4.519 1.00 92.25 101 ASN A O 1
ATOM 775 N N . VAL A 1 102 ? -4.961 8.565 5.074 1.00 93.81 102 VAL A N 1
ATOM 776 C CA . VAL A 1 102 ? -6.342 8.633 4.559 1.00 93.81 102 VAL A CA 1
ATOM 777 C C . VAL A 1 102 ? -6.396 8.413 3.044 1.00 93.81 102 VAL A C 1
ATOM 779 O O . VAL A 1 102 ? -7.269 7.694 2.566 1.00 93.81 102 VAL A O 1
ATOM 782 N N . LEU A 1 103 ? -5.470 8.999 2.274 1.00 94.31 103 LEU A N 1
ATOM 783 C CA . LEU A 1 103 ? -5.436 8.839 0.811 1.00 94.31 103 LEU A CA 1
ATOM 784 C C . LEU A 1 103 ? -4.984 7.438 0.383 1.00 94.31 103 LEU A C 1
ATOM 786 O O . LEU A 1 103 ? -5.518 6.891 -0.577 1.00 94.31 103 LEU A O 1
ATOM 790 N N . ALA A 1 104 ? -4.025 6.856 1.100 1.00 96.31 104 ALA A N 1
ATOM 791 C CA . ALA A 1 104 ? -3.598 5.475 0.928 1.00 96.31 104 ALA A CA 1
ATOM 792 C C . ALA A 1 104 ? -4.758 4.522 1.236 1.00 96.31 104 ALA A C 1
ATOM 794 O O . ALA A 1 104 ? -5.067 3.651 0.431 1.00 96.31 104 ALA A O 1
ATOM 795 N N . THR A 1 105 ? -5.466 4.746 2.344 1.00 96.81 105 THR A N 1
ATOM 796 C CA . THR A 1 105 ? -6.650 3.959 2.712 1.00 96.81 105 THR A CA 1
ATOM 797 C C . THR A 1 105 ? -7.737 4.035 1.643 1.00 96.81 105 THR A C 1
ATOM 799 O O . THR A 1 105 ? -8.238 3.002 1.209 1.00 96.81 105 THR A O 1
ATOM 802 N N . GLU A 1 106 ? -8.048 5.236 1.151 1.00 96.06 106 GLU A N 1
ATOM 803 C CA . GLU A 1 106 ? -9.018 5.435 0.069 1.00 96.06 106 GLU A CA 1
ATOM 804 C C . GLU A 1 106 ? -8.604 4.701 -1.213 1.00 96.06 106 GLU A C 1
ATOM 806 O O . GLU A 1 106 ? -9.407 3.994 -1.819 1.00 96.06 106 GLU A O 1
ATOM 811 N N . PHE A 1 107 ? -7.337 4.829 -1.621 1.00 97.62 107 PHE A N 1
ATOM 812 C CA . PHE A 1 107 ? -6.816 4.109 -2.781 1.00 97.62 107 PHE A CA 1
ATOM 813 C C . PHE A 1 107 ? -6.938 2.594 -2.592 1.00 97.62 107 PHE A C 1
ATOM 815 O O . PHE A 1 107 ? -7.412 1.895 -3.485 1.00 97.62 107 PHE A O 1
ATOM 822 N N . GLY A 1 108 ? -6.538 2.090 -1.424 1.00 97.88 108 GLY A N 1
ATOM 823 C CA . GLY A 1 108 ? -6.590 0.675 -1.082 1.00 97.88 108 GLY A CA 1
ATOM 824 C C . GLY A 1 108 ? -8.006 0.104 -1.113 1.00 97.88 108 GLY A C 1
ATOM 825 O O . GLY A 1 108 ? -8.208 -0.952 -1.704 1.00 97.88 108 GLY A O 1
ATOM 826 N N . LEU A 1 109 ? -8.986 0.819 -0.551 1.00 97.06 109 LEU A N 1
ATOM 827 C CA . LEU A 1 109 ? -10.400 0.433 -0.589 1.00 97.06 109 LEU A CA 1
ATOM 828 C C . LEU A 1 109 ? -10.933 0.362 -2.023 1.00 97.06 109 LEU A C 1
ATOM 830 O O . LEU A 1 109 ? -11.527 -0.641 -2.404 1.00 97.06 109 LEU A O 1
ATOM 834 N N . ARG A 1 110 ? -10.642 1.364 -2.860 1.00 96.50 110 ARG A N 1
ATOM 835 C CA . ARG A 1 110 ? -11.068 1.349 -4.270 1.00 96.50 110 ARG A CA 1
ATOM 836 C C . ARG A 1 110 ? -10.415 0.233 -5.072 1.00 96.50 110 ARG A C 1
ATOM 838 O O . ARG A 1 110 ? -11.050 -0.338 -5.951 1.00 96.50 110 ARG A O 1
ATOM 845 N N . MET A 1 111 ? -9.155 -0.087 -4.782 1.00 98.00 111 MET A N 1
ATOM 846 C CA . MET A 1 111 ? -8.495 -1.236 -5.397 1.00 98.00 111 MET A CA 1
ATOM 847 C C . MET A 1 111 ? -9.083 -2.559 -4.912 1.00 98.00 111 MET A C 1
ATOM 849 O O . MET A 1 111 ? -9.203 -3.472 -5.716 1.00 98.00 111 MET A O 1
ATOM 853 N N . ALA A 1 112 ? -9.482 -2.657 -3.645 1.00 96.62 112 ALA A N 1
ATOM 854 C CA . ALA A 1 112 ? -10.172 -3.829 -3.118 1.00 96.62 112 ALA A CA 1
ATOM 855 C C . ALA A 1 112 ? -11.574 -4.017 -3.723 1.00 96.62 112 ALA A C 1
ATOM 857 O O . ALA A 1 112 ? -12.022 -5.148 -3.869 1.00 96.62 112 ALA A O 1
ATOM 858 N N . GLU A 1 113 ? -12.264 -2.928 -4.066 1.00 94.88 113 GLU A N 1
ATOM 859 C CA . GLU A 1 113 ? -13.613 -2.967 -4.642 1.00 94.88 113 GLU A CA 1
ATOM 860 C C . GLU A 1 113 ? -13.614 -3.161 -6.166 1.00 94.88 113 GLU A C 1
ATOM 862 O O . GLU A 1 113 ? -14.438 -3.898 -6.704 1.00 94.88 113 GLU A O 1
ATOM 867 N N . HIS A 1 114 ? -12.702 -2.497 -6.880 1.00 96.00 114 HIS A N 1
ATOM 868 C CA . HIS A 1 114 ? -12.740 -2.413 -8.345 1.00 96.00 114 HIS A CA 1
ATOM 869 C C . HIS A 1 114 ? -11.510 -2.998 -9.043 1.00 96.00 114 HIS A C 1
ATOM 871 O O . HIS A 1 114 ? -11.530 -3.180 -10.259 1.00 96.00 114 HIS A O 1
ATOM 877 N N . GLY A 1 115 ? -10.417 -3.228 -8.318 1.00 96.94 115 GLY A N 1
ATOM 878 C CA . GLY A 1 115 ? -9.156 -3.718 -8.863 1.00 96.94 115 GLY A CA 1
ATOM 879 C C . GLY A 1 115 ? -9.129 -5.232 -9.041 1.00 96.94 115 GLY A C 1
ATOM 880 O O . GLY A 1 115 ? -9.714 -5.970 -8.255 1.00 96.94 115 GLY A O 1
ATOM 881 N N . HIS A 1 116 ? -8.362 -5.720 -10.018 1.00 96.75 116 HIS A N 1
ATOM 882 C CA . HIS A 1 116 ? -8.021 -7.139 -10.112 1.00 96.75 116 HIS A CA 1
ATOM 883 C C . HIS A 1 116 ? -6.879 -7.488 -9.141 1.00 96.75 116 HIS A C 1
ATOM 885 O O . HIS A 1 116 ? -5.733 -7.720 -9.531 1.00 96.75 116 HIS A O 1
ATOM 891 N N . VAL A 1 117 ? -7.184 -7.446 -7.844 1.00 97.50 117 VAL A N 1
ATOM 892 C CA . VAL A 1 117 ? -6.251 -7.744 -6.750 1.00 97.50 117 VAL A CA 1
ATOM 893 C C . VAL A 1 117 ? -6.756 -8.934 -5.940 1.00 97.50 117 VAL A C 1
ATOM 895 O O . VAL A 1 117 ? -7.952 -9.089 -5.727 1.00 97.50 117 VAL A O 1
ATOM 898 N N . GLY A 1 118 ? -5.836 -9.774 -5.470 1.00 95.94 118 GLY A N 1
ATOM 899 C CA . GLY A 1 118 ? -6.135 -10.817 -4.491 1.00 95.94 118 GLY A CA 1
ATOM 900 C C . GLY A 1 118 ? -6.066 -10.311 -3.048 1.00 95.94 118 GLY A C 1
ATOM 901 O O . GLY A 1 118 ? -6.727 -10.863 -2.177 1.00 95.94 118 GLY A O 1
ATOM 902 N N . MET A 1 119 ? -5.264 -9.274 -2.777 1.00 96.38 119 MET A N 1
ATOM 903 C CA . MET A 1 119 ? -5.127 -8.697 -1.437 1.00 96.38 119 MET A CA 1
ATOM 904 C C . MET A 1 119 ? -4.677 -7.235 -1.484 1.00 96.38 119 MET A C 1
ATOM 906 O O . MET A 1 119 ? -3.949 -6.831 -2.393 1.00 96.38 119 MET A O 1
ATOM 910 N N . VAL A 1 120 ? -5.035 -6.461 -0.457 1.00 97.62 120 VAL A N 1
ATOM 911 C CA . VAL A 1 120 ? -4.494 -5.116 -0.215 1.00 97.62 120 VAL A CA 1
ATOM 912 C C . VAL A 1 120 ? -3.974 -5.026 1.215 1.00 97.62 120 VAL A C 1
ATOM 914 O O . VAL A 1 120 ? -4.705 -5.274 2.172 1.00 97.62 120 VAL A O 1
ATOM 917 N N . LEU A 1 121 ? -2.703 -4.660 1.353 1.00 96.50 121 LEU A N 1
ATOM 918 C CA . LEU A 1 121 ? -1.987 -4.579 2.621 1.00 96.50 121 LEU A CA 1
ATOM 919 C C . LEU A 1 121 ? -1.773 -3.115 3.020 1.00 96.50 121 LEU A C 1
ATOM 921 O O . LEU A 1 121 ? -1.261 -2.334 2.219 1.00 96.50 121 LEU A O 1
ATOM 925 N N . GLY A 1 122 ? -2.101 -2.759 4.265 1.00 94.62 122 GLY A N 1
ATOM 926 C CA . GLY A 1 122 ? -1.799 -1.435 4.823 1.00 94.62 122 GLY A CA 1
ATOM 927 C C . GLY A 1 122 ? -0.297 -1.198 5.050 1.00 94.62 122 GLY A C 1
ATOM 928 O O . GLY A 1 122 ? 0.521 -2.121 4.946 1.00 94.62 122 GLY A O 1
ATOM 929 N N . GLU A 1 123 ? 0.075 0.039 5.392 1.00 93.00 123 GLU A N 1
ATOM 930 C CA . GLU A 1 123 ? 1.469 0.497 5.552 1.00 93.00 123 GLU A CA 1
ATOM 931 C C . GLU A 1 123 ? 2.304 -0.428 6.452 1.00 93.00 123 GLU A C 1
ATOM 933 O O . GLU A 1 123 ? 3.437 -0.787 6.121 1.00 93.00 123 GLU A O 1
ATOM 938 N N . LYS A 1 124 ? 1.734 -0.879 7.580 1.00 91.00 124 LYS A N 1
ATOM 939 C CA . LYS A 1 124 ? 2.445 -1.726 8.553 1.00 91.00 124 LYS A CA 1
ATOM 940 C C . LYS A 1 124 ? 2.984 -3.020 7.941 1.00 91.00 124 LYS A C 1
ATOM 942 O O . LYS A 1 124 ? 4.061 -3.482 8.313 1.00 91.00 124 LYS A O 1
ATOM 947 N N . LEU A 1 125 ? 2.233 -3.595 7.006 1.00 92.56 125 LEU A N 1
ATOM 948 C CA . LEU A 1 125 ? 2.580 -4.836 6.313 1.00 92.56 125 LEU A CA 1
ATOM 949 C C . LEU A 1 125 ? 3.309 -4.572 4.986 1.00 92.56 125 LEU A C 1
ATOM 951 O O . LEU A 1 125 ? 3.682 -5.512 4.293 1.00 92.56 125 LEU A O 1
ATOM 955 N N . SER A 1 126 ? 3.536 -3.299 4.649 1.00 93.31 126 SER A N 1
ATOM 956 C CA . SER A 1 126 ? 4.110 -2.847 3.379 1.00 93.31 126 SER A CA 1
ATOM 957 C C . SER A 1 126 ? 5.598 -2.492 3.468 1.00 93.31 126 SER A C 1
ATOM 959 O O . SER A 1 126 ? 6.146 -1.803 2.602 1.00 93.31 126 SER A O 1
ATOM 961 N N . SER A 1 127 ? 6.284 -2.954 4.517 1.00 89.81 127 SER A N 1
ATOM 962 C CA . SER A 1 127 ? 7.727 -2.768 4.658 1.00 89.81 127 SER A CA 1
ATOM 963 C C . SER A 1 127 ? 8.510 -3.697 3.732 1.00 89.81 127 SER A C 1
ATOM 965 O O . SER A 1 127 ? 8.121 -4.836 3.463 1.00 89.81 127 SER A O 1
ATOM 967 N N . TRP A 1 128 ? 9.662 -3.227 3.253 1.00 87.25 128 TRP A N 1
ATOM 968 C CA . TRP A 1 128 ? 10.509 -4.040 2.379 1.00 87.25 128 TRP A CA 1
ATOM 969 C C . TRP A 1 128 ? 11.053 -5.275 3.096 1.00 87.25 128 TRP A C 1
ATOM 971 O O . TRP A 1 128 ? 11.201 -6.325 2.485 1.00 87.25 128 TRP A O 1
ATOM 981 N N . GLU A 1 129 ? 11.324 -5.170 4.396 1.00 84.50 129 GLU A N 1
ATOM 982 C CA . GLU A 1 129 ? 11.793 -6.299 5.201 1.00 84.50 129 GLU A CA 1
ATOM 983 C C . GLU A 1 129 ? 10.794 -7.466 5.215 1.00 84.50 129 GLU A C 1
ATOM 985 O O . GLU A 1 129 ? 11.214 -8.625 5.251 1.00 84.50 129 GLU A O 1
ATOM 990 N N . LEU A 1 130 ? 9.497 -7.153 5.153 1.00 86.56 130 LEU A N 1
ATOM 991 C CA . LEU A 1 130 ? 8.418 -8.133 5.169 1.00 86.56 130 LEU A CA 1
ATOM 992 C C . LEU A 1 130 ? 8.071 -8.657 3.772 1.00 86.56 130 LEU A C 1
ATOM 994 O O . LEU A 1 130 ? 7.817 -9.846 3.616 1.00 86.56 130 LEU A O 1
ATOM 998 N N . LEU A 1 131 ? 8.055 -7.785 2.761 1.00 86.12 131 LEU A N 1
ATOM 999 C CA . LEU A 1 131 ? 7.561 -8.135 1.424 1.00 86.12 131 LEU A CA 1
ATOM 1000 C C . LEU A 1 131 ? 8.627 -8.673 0.474 1.00 86.12 131 LEU A C 1
ATOM 1002 O O . LEU A 1 131 ? 8.307 -9.399 -0.467 1.00 86.12 131 LEU A O 1
ATOM 1006 N N . VAL A 1 132 ? 9.886 -8.278 0.657 1.00 84.31 132 VAL A N 1
ATOM 1007 C CA . VAL A 1 132 ? 10.951 -8.620 -0.284 1.00 84.31 132 VAL A CA 1
ATOM 1008 C C . VAL A 1 132 ? 11.542 -9.971 0.099 1.00 84.31 132 VAL A C 1
ATOM 1010 O O . VAL A 1 132 ? 12.244 -10.098 1.107 1.00 84.31 132 VAL A O 1
ATOM 1013 N N . ARG A 1 133 ? 11.317 -10.974 -0.753 1.00 81.00 133 ARG A N 1
ATOM 1014 C CA . ARG A 1 133 ? 11.946 -12.291 -0.607 1.00 81.00 133 ARG A CA 1
ATOM 1015 C C . ARG A 1 133 ? 13.476 -12.182 -0.679 1.00 81.00 133 ARG A C 1
ATOM 1017 O O . ARG A 1 133 ? 13.997 -11.383 -1.470 1.00 81.00 133 ARG A O 1
ATOM 1024 N N . PRO A 1 134 ? 14.213 -12.982 0.111 1.00 78.94 134 PRO A N 1
ATOM 1025 C CA . PRO A 1 134 ? 15.640 -13.177 -0.102 1.00 78.94 134 PRO A CA 1
ATOM 1026 C C . PRO A 1 134 ? 15.907 -13.648 -1.535 1.00 78.94 134 PRO A C 1
ATOM 1028 O O . PRO A 1 134 ? 15.179 -14.479 -2.071 1.00 78.94 134 PRO A O 1
ATOM 1031 N N .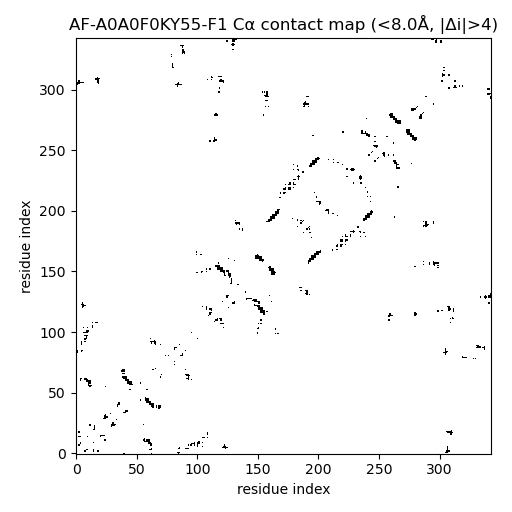 VAL A 1 135 ? 16.956 -13.112 -2.157 1.00 82.31 135 VAL A N 1
ATOM 1032 C CA . VAL A 1 135 ? 17.384 -13.503 -3.505 1.00 82.31 135 VAL A CA 1
ATOM 1033 C C . VAL A 1 135 ? 18.825 -13.999 -3.412 1.00 82.31 135 VAL A C 1
ATOM 1035 O O . VAL A 1 135 ? 19.660 -13.266 -2.872 1.00 82.31 135 VAL A O 1
ATOM 1038 N N . PRO A 1 136 ? 19.149 -15.198 -3.937 1.00 81.50 136 PRO A N 1
ATOM 1039 C CA . PRO A 1 136 ? 20.519 -15.699 -3.948 1.00 81.50 136 PRO A CA 1
ATOM 1040 C C . PRO A 1 136 ? 21.498 -14.694 -4.569 1.00 81.50 136 PRO A C 1
ATOM 1042 O O . PRO A 1 136 ? 21.244 -14.148 -5.642 1.00 81.50 136 PRO A O 1
ATOM 1045 N N . GLY A 1 137 ? 22.616 -14.441 -3.883 1.00 80.31 137 GLY A N 1
ATOM 1046 C CA . GLY A 1 137 ? 23.669 -13.530 -4.348 1.00 80.31 137 GLY A CA 1
ATOM 1047 C C . GLY A 1 137 ? 23.355 -12.037 -4.212 1.00 80.31 137 GLY A C 1
ATOM 1048 O O . GLY A 1 137 ? 24.180 -11.207 -4.589 1.00 80.31 137 GLY A O 1
ATOM 1049 N N . ALA A 1 138 ? 22.195 -11.670 -3.666 1.00 83.19 138 ALA A N 1
ATOM 1050 C CA . ALA A 1 138 ? 21.829 -10.279 -3.464 1.00 83.19 138 ALA A CA 1
ATOM 1051 C C . ALA A 1 138 ? 22.042 -9.862 -1.994 1.00 83.19 138 ALA A C 1
ATOM 1053 O O . ALA A 1 138 ? 21.829 -10.676 -1.097 1.00 83.19 138 ALA A O 1
ATOM 1054 N N . PRO A 1 139 ? 22.443 -8.606 -1.717 1.00 82.50 139 PRO A N 1
ATOM 1055 C CA . PRO A 1 139 ? 22.725 -8.169 -0.352 1.00 82.50 139 PRO A CA 1
ATOM 1056 C C . PRO A 1 139 ? 21.458 -8.207 0.497 1.00 82.50 139 PRO A C 1
ATOM 1058 O O . PRO A 1 139 ? 20.373 -7.903 -0.010 1.00 82.50 139 PRO A O 1
ATOM 1061 N N . ASP A 1 140 ? 21.600 -8.514 1.783 1.00 80.81 140 ASP A N 1
ATOM 1062 C CA . ASP A 1 140 ? 20.497 -8.423 2.736 1.00 80.81 140 ASP A CA 1
ATOM 1063 C C . ASP A 1 140 ? 19.915 -7.008 2.778 1.00 80.81 140 ASP A C 1
ATOM 1065 O O . ASP A 1 140 ? 20.609 -6.002 2.591 1.00 80.81 140 ASP A O 1
ATOM 1069 N N . LEU A 1 141 ? 18.607 -6.926 3.025 1.00 79.25 141 LEU A N 1
ATOM 1070 C CA . LEU A 1 141 ? 17.975 -5.636 3.254 1.00 79.25 141 LEU A CA 1
ATOM 1071 C C . LEU A 1 141 ? 18.381 -5.084 4.626 1.00 79.25 141 LEU A C 1
ATOM 1073 O O . LEU A 1 141 ? 18.481 -5.856 5.583 1.00 79.25 141 LEU A O 1
ATOM 1077 N N . PRO A 1 142 ? 18.569 -3.756 4.752 1.00 67.31 142 PRO A N 1
ATOM 1078 C CA . PRO A 1 142 ? 18.797 -3.129 6.046 1.00 67.31 142 PRO A CA 1
ATOM 1079 C C . PRO A 1 142 ? 17.662 -3.482 7.016 1.00 67.31 142 PRO A C 1
ATOM 1081 O O . PRO A 1 142 ? 16.503 -3.152 6.758 1.00 67.31 142 PRO A O 1
ATOM 1084 N N . ARG A 1 143 ? 17.998 -4.153 8.124 1.00 63.16 143 ARG A N 1
ATOM 1085 C CA . ARG A 1 143 ? 17.035 -4.495 9.182 1.00 63.16 143 ARG A CA 1
ATOM 1086 C C . ARG A 1 143 ? 16.558 -3.230 9.887 1.00 63.16 143 ARG A C 1
ATOM 1088 O O . ARG A 1 143 ? 17.363 -2.333 10.140 1.00 63.16 143 ARG A O 1
ATOM 1095 N N . GLY A 1 144 ? 15.263 -3.150 10.193 1.00 55.00 144 GLY A N 1
ATOM 1096 C CA . GLY A 1 144 ? 14.685 -1.990 10.884 1.00 55.00 144 GLY A CA 1
ATOM 1097 C C . GLY A 1 144 ? 14.674 -0.698 10.055 1.00 55.00 144 GLY A C 1
ATOM 1098 O O . GLY A 1 144 ? 14.442 0.387 10.590 1.00 55.00 144 GLY A O 1
ATOM 1099 N N . GLY A 1 145 ? 14.930 -0.784 8.746 1.00 52.78 145 GLY A N 1
ATOM 1100 C CA . GLY A 1 145 ? 14.883 0.366 7.852 1.00 52.78 145 GLY A CA 1
ATOM 1101 C C . GLY A 1 145 ? 13.467 0.939 7.731 1.00 52.78 145 GLY A C 1
ATOM 1102 O O . GLY A 1 145 ? 12.491 0.209 7.582 1.00 52.78 145 GLY A O 1
ATOM 1103 N N . GLN A 1 146 ? 13.344 2.270 7.702 1.00 59.03 146 GLN A N 1
ATOM 1104 C CA . GLN A 1 146 ? 12.069 2.983 7.503 1.00 59.03 146 GLN A CA 1
ATOM 1105 C C . GLN A 1 146 ? 11.494 2.873 6.074 1.00 59.03 146 GLN A C 1
ATOM 1107 O O . GLN A 1 146 ? 10.735 3.731 5.638 1.00 59.03 146 GLN A O 1
ATOM 1112 N N . SER A 1 147 ? 11.885 1.860 5.301 1.00 77.88 147 SER A N 1
ATOM 1113 C CA . SER A 1 147 ? 11.461 1.729 3.904 1.00 77.88 147 SER A CA 1
ATOM 1114 C C . SER A 1 147 ? 10.212 0.854 3.831 1.00 77.88 147 SER A C 1
ATOM 1116 O O . SER A 1 147 ? 10.298 -0.372 3.761 1.00 77.88 147 SER A O 1
ATOM 1118 N N . ALA A 1 148 ? 9.057 1.507 3.911 1.00 86.38 148 ALA A N 1
ATOM 1119 C CA . ALA A 1 148 ? 7.749 0.923 3.656 1.00 86.38 148 ALA A CA 1
ATOM 1120 C C . ALA A 1 148 ? 7.033 1.743 2.587 1.00 86.38 148 ALA A C 1
ATOM 1122 O O . ALA A 1 148 ? 7.225 2.957 2.524 1.00 86.38 148 ALA A O 1
ATOM 1123 N N . ALA A 1 149 ? 6.259 1.058 1.752 1.00 92.69 149 ALA A N 1
ATOM 1124 C CA . ALA A 1 149 ? 5.282 1.709 0.893 1.00 92.69 149 ALA A CA 1
ATOM 1125 C C . ALA A 1 149 ? 4.049 2.098 1.723 1.00 92.69 149 ALA A C 1
ATOM 1127 O O . ALA A 1 149 ? 3.788 1.477 2.756 1.00 92.69 149 ALA A O 1
ATOM 1128 N N . ASP A 1 150 ? 3.283 3.087 1.264 1.00 94.44 150 ASP A N 1
ATOM 1129 C CA . ASP A 1 150 ? 2.065 3.526 1.960 1.00 94.44 150 ASP A CA 1
ATOM 1130 C C . ASP A 1 150 ? 1.001 2.410 2.000 1.00 94.44 150 ASP A C 1
ATOM 1132 O O . ASP A 1 150 ? 0.242 2.290 2.960 1.00 94.44 150 ASP A O 1
ATOM 1136 N N . LEU A 1 151 ? 0.969 1.567 0.963 1.00 96.88 151 LEU A N 1
ATOM 1137 C CA . LEU A 1 151 ? 0.230 0.303 0.908 1.00 96.88 151 LEU A CA 1
ATOM 1138 C C . LEU A 1 151 ? 0.845 -0.625 -0.147 1.00 96.88 151 LEU A C 1
ATOM 1140 O O . LEU A 1 151 ? 1.656 -0.200 -0.975 1.00 96.88 151 LEU A O 1
ATOM 1144 N N . THR A 1 152 ? 0.419 -1.886 -0.159 1.00 97.94 152 THR A N 1
ATOM 1145 C CA . THR A 1 152 ? 0.824 -2.862 -1.179 1.00 97.94 152 THR A CA 1
ATOM 1146 C C . THR A 1 152 ? -0.384 -3.590 -1.744 1.00 97.94 152 THR A C 1
ATOM 1148 O O . THR A 1 152 ? -1.198 -4.121 -0.992 1.00 97.94 152 THR A O 1
ATOM 1151 N N . LEU A 1 153 ? -0.478 -3.656 -3.071 1.00 98.31 153 LEU A N 1
ATOM 1152 C CA . LEU A 1 153 ? -1.439 -4.520 -3.756 1.00 98.31 153 LEU A CA 1
ATOM 1153 C C . LEU A 1 153 ? -0.787 -5.870 -4.045 1.00 98.31 153 LEU A C 1
ATOM 1155 O O . LEU A 1 153 ? 0.364 -5.916 -4.483 1.00 98.31 153 LEU A O 1
ATOM 1159 N N . ILE A 1 154 ? -1.530 -6.954 -3.856 1.00 97.50 154 ILE A N 1
ATOM 1160 C CA . ILE A 1 154 ? -1.119 -8.299 -4.250 1.00 97.50 154 ILE A CA 1
ATOM 1161 C C . ILE A 1 154 ? -2.048 -8.769 -5.365 1.00 97.50 154 ILE A C 1
ATOM 1163 O O . ILE A 1 154 ? -3.260 -8.847 -5.169 1.00 97.50 154 ILE A O 1
ATOM 1167 N N . ARG A 1 155 ? -1.493 -9.076 -6.535 1.00 97.38 155 ARG A N 1
ATOM 1168 C CA . ARG A 1 155 ? -2.223 -9.667 -7.666 1.00 97.38 155 ARG A CA 1
ATOM 1169 C C . ARG A 1 155 ? -2.525 -11.154 -7.392 1.00 97.38 155 ARG A C 1
ATOM 1171 O O . ARG A 1 155 ? -1.805 -11.753 -6.590 1.00 97.38 155 ARG A O 1
ATOM 1178 N N . PRO A 1 156 ? -3.545 -11.779 -8.015 1.00 96.31 156 PRO A N 1
ATOM 1179 C CA . PRO A 1 156 ? -3.854 -13.199 -7.789 1.00 96.31 156 PRO A CA 1
ATOM 1180 C C . PRO A 1 156 ? -2.685 -14.174 -8.029 1.00 96.31 156 PRO A C 1
ATOM 1182 O O . PRO A 1 156 ? -2.577 -15.195 -7.350 1.00 96.31 156 PRO A O 1
ATOM 1185 N N . ASP A 1 157 ? -1.758 -13.841 -8.928 1.00 96.19 157 ASP A N 1
ATOM 1186 C CA . ASP A 1 157 ? -0.524 -14.603 -9.167 1.00 96.19 157 ASP A CA 1
ATOM 1187 C C . ASP A 1 157 ? 0.621 -14.322 -8.163 1.00 96.19 157 ASP A C 1
ATOM 1189 O O . ASP A 1 157 ? 1.713 -14.882 -8.277 1.00 96.19 157 ASP A O 1
ATOM 1193 N N . GLY A 1 158 ? 0.380 -13.481 -7.153 1.00 95.12 158 GLY A N 1
ATOM 1194 C CA . GLY A 1 158 ? 1.321 -13.138 -6.084 1.00 95.12 158 GLY A CA 1
ATOM 1195 C C . GLY A 1 158 ? 2.270 -11.977 -6.406 1.00 95.12 158 GLY A C 1
ATOM 1196 O O . GLY A 1 158 ? 3.142 -11.659 -5.589 1.00 95.12 158 GLY A O 1
ATOM 1197 N N . LEU A 1 159 ? 2.122 -11.313 -7.558 1.00 96.31 159 LEU A N 1
ATOM 1198 C CA . LEU A 1 159 ? 2.842 -10.070 -7.844 1.00 96.31 159 LEU A CA 1
ATOM 1199 C C . LEU A 1 159 ? 2.505 -8.995 -6.799 1.00 96.31 159 LEU A C 1
ATOM 1201 O O . LEU A 1 159 ? 1.344 -8.780 -6.461 1.00 96.31 159 LEU A O 1
ATOM 1205 N N . ARG A 1 160 ? 3.528 -8.296 -6.306 1.00 96.75 160 ARG A N 1
ATOM 1206 C CA . ARG A 1 160 ? 3.459 -7.266 -5.263 1.00 96.75 160 ARG A CA 1
ATOM 1207 C C . ARG A 1 160 ? 3.689 -5.884 -5.874 1.00 96.75 160 ARG A C 1
ATOM 1209 O O . ARG A 1 160 ? 4.791 -5.583 -6.331 1.00 96.75 160 ARG A O 1
ATOM 1216 N N . VAL A 1 161 ? 2.670 -5.031 -5.837 1.00 97.94 161 VAL A N 1
ATOM 1217 C CA . VAL A 1 161 ? 2.748 -3.632 -6.277 1.00 97.94 161 VAL A CA 1
ATOM 1218 C C . VAL A 1 161 ? 2.885 -2.733 -5.054 1.00 97.94 161 VAL A C 1
ATOM 1220 O O . VAL A 1 161 ? 1.918 -2.516 -4.326 1.00 97.94 161 VAL A O 1
ATOM 1223 N N . LEU A 1 162 ? 4.083 -2.196 -4.833 1.00 97.56 162 LEU A N 1
ATOM 1224 C CA . LEU A 1 162 ? 4.345 -1.193 -3.801 1.00 97.56 162 LEU A CA 1
ATOM 1225 C C . LEU A 1 162 ? 3.745 0.148 -4.236 1.00 97.56 162 LEU A C 1
ATOM 1227 O O . LEU A 1 162 ? 4.141 0.688 -5.268 1.00 97.56 162 LEU A O 1
ATOM 1231 N N . VAL A 1 163 ? 2.810 0.703 -3.472 1.00 98.00 163 VAL A N 1
ATOM 1232 C CA . VAL A 1 163 ? 2.136 1.956 -3.832 1.00 98.00 163 VAL A CA 1
ATOM 1233 C C . VAL A 1 163 ? 2.611 3.092 -2.937 1.00 98.00 163 VAL A C 1
ATOM 1235 O O . VAL A 1 163 ? 2.586 3.003 -1.713 1.00 98.00 163 VAL A O 1
ATOM 1238 N N . GLU A 1 164 ? 3.030 4.178 -3.577 1.00 96.69 164 GLU A N 1
ATOM 1239 C CA . GLU A 1 164 ? 3.557 5.377 -2.937 1.00 96.69 164 GLU A CA 1
ATOM 1240 C C . GLU A 1 164 ? 2.675 6.578 -3.292 1.00 96.69 164 GLU A C 1
ATOM 1242 O O . GLU A 1 164 ? 2.726 7.120 -4.405 1.00 96.69 164 GLU A O 1
ATOM 1247 N N . ILE A 1 165 ? 1.871 7.023 -2.332 1.00 95.81 165 ILE A N 1
ATOM 1248 C CA . ILE A 1 165 ? 1.080 8.242 -2.427 1.00 95.81 165 ILE A CA 1
ATOM 1249 C C . ILE A 1 165 ? 2.030 9.439 -2.380 1.00 95.81 165 ILE A C 1
ATOM 1251 O O . ILE A 1 165 ? 2.781 9.674 -1.436 1.00 95.81 165 ILE A O 1
ATOM 1255 N N . THR A 1 166 ? 2.000 10.238 -3.438 1.00 93.06 166 THR A N 1
ATOM 1256 C CA . THR A 1 166 ? 2.889 11.382 -3.621 1.00 93.06 166 THR A CA 1
ATOM 1257 C C . THR A 1 166 ? 2.101 12.669 -3.469 1.00 93.06 166 THR A C 1
ATOM 1259 O O . THR A 1 166 ? 1.542 13.192 -4.433 1.00 93.06 166 THR A O 1
ATOM 1262 N N . ALA A 1 167 ? 2.061 13.180 -2.238 1.00 85.69 167 ALA A N 1
ATOM 1263 C CA . ALA A 1 167 ? 1.422 14.453 -1.905 1.00 85.69 167 ALA A CA 1
ATOM 1264 C C . ALA A 1 167 ? 2.410 15.630 -1.811 1.00 85.69 167 ALA A C 1
ATOM 1266 O O . ALA A 1 167 ? 2.001 16.779 -1.638 1.00 85.69 167 ALA A O 1
ATOM 1267 N N . THR A 1 168 ? 3.708 15.336 -1.903 1.00 84.44 168 THR A N 1
ATOM 1268 C CA . THR A 1 168 ? 4.826 16.279 -1.970 1.00 84.44 168 THR A CA 1
ATOM 1269 C C . THR A 1 168 ? 5.941 15.672 -2.816 1.00 84.44 168 THR A C 1
ATOM 1271 O O . THR A 1 168 ? 6.127 14.456 -2.830 1.00 84.44 168 THR A O 1
ATOM 1274 N N . THR A 1 169 ? 6.692 16.513 -3.519 1.00 86.19 169 THR A N 1
ATOM 1275 C CA . THR A 1 169 ? 7.826 16.103 -4.358 1.00 86.19 169 THR A CA 1
ATOM 1276 C C . THR A 1 169 ? 9.184 16.366 -3.701 1.00 86.19 169 THR A C 1
ATOM 1278 O O . THR A 1 169 ? 10.229 16.031 -4.264 1.00 86.19 169 THR A O 1
ATOM 1281 N N . THR A 1 170 ? 9.200 16.896 -2.475 1.00 87.69 170 THR A N 1
ATOM 1282 C CA . THR A 1 170 ? 10.424 17.038 -1.678 1.00 87.69 170 THR A CA 1
ATOM 1283 C C . THR A 1 170 ? 11.058 15.667 -1.422 1.00 87.69 170 THR A C 1
ATOM 1285 O O . THR A 1 170 ? 10.394 14.747 -0.953 1.00 87.69 170 THR A O 1
ATOM 1288 N N . GLY A 1 171 ? 12.351 15.516 -1.731 1.00 88.88 171 GLY A N 1
ATOM 1289 C CA . GLY A 1 171 ? 13.079 14.252 -1.545 1.00 88.88 171 GLY A CA 1
ATOM 1290 C C . GLY A 1 171 ? 12.724 13.141 -2.547 1.00 88.88 171 GLY A C 1
ATOM 1291 O O . GLY A 1 171 ? 13.189 12.011 -2.383 1.00 88.88 171 GLY A O 1
ATOM 1292 N N . MET A 1 172 ? 11.945 13.448 -3.593 1.00 93.12 172 MET A N 1
ATOM 1293 C CA . MET A 1 172 ? 11.481 12.474 -4.589 1.00 93.12 172 MET A CA 1
ATOM 1294 C C . MET A 1 172 ? 12.631 11.706 -5.253 1.00 93.12 172 MET A C 1
ATOM 1296 O O . MET A 1 172 ? 12.570 10.484 -5.349 1.00 93.12 172 MET A O 1
ATOM 1300 N N . ASP A 1 173 ? 13.720 12.384 -5.632 1.00 94.81 173 ASP A N 1
ATOM 1301 C CA . ASP A 1 173 ? 14.893 11.731 -6.229 1.00 94.81 173 ASP A CA 1
ATOM 1302 C C . ASP A 1 173 ? 15.470 10.631 -5.335 1.00 94.81 173 ASP A C 1
ATOM 1304 O O . ASP A 1 173 ? 15.740 9.528 -5.804 1.00 94.81 173 ASP A O 1
ATOM 1308 N N . ALA A 1 174 ? 15.619 10.896 -4.036 1.00 93.38 174 ALA A N 1
ATOM 1309 C CA . ALA A 1 174 ? 16.126 9.904 -3.096 1.00 93.38 174 ALA A CA 1
ATOM 1310 C C . ALA A 1 174 ? 15.149 8.727 -2.943 1.00 93.38 174 ALA A C 1
ATOM 1312 O O . ALA A 1 174 ? 15.581 7.573 -2.924 1.00 93.38 174 ALA A O 1
ATOM 1313 N N . LYS A 1 175 ? 13.837 8.997 -2.875 1.00 91.81 175 LYS A N 1
ATOM 1314 C CA . LYS A 1 175 ? 12.794 7.963 -2.768 1.00 91.81 175 LYS A CA 1
ATOM 1315 C C . LYS A 1 175 ? 12.798 7.042 -3.992 1.00 91.81 175 LYS A C 1
ATOM 1317 O O . LY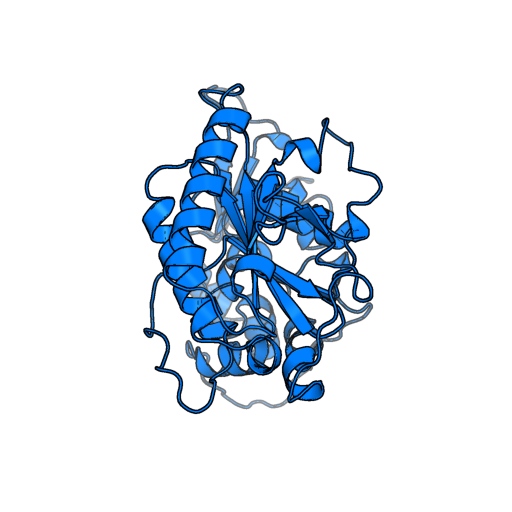S A 1 175 ? 12.972 5.833 -3.844 1.00 91.81 175 LYS A O 1
ATOM 1322 N N . VAL A 1 176 ? 12.725 7.617 -5.190 1.00 96.00 176 VAL A N 1
ATOM 1323 C CA . VAL A 1 176 ? 12.719 6.876 -6.459 1.00 96.00 176 VAL A CA 1
ATOM 1324 C C . VAL A 1 176 ? 14.033 6.129 -6.678 1.00 96.00 176 VAL A C 1
ATOM 1326 O O . VAL A 1 176 ? 14.018 4.966 -7.071 1.00 96.00 176 VAL A O 1
ATOM 1329 N N . ARG A 1 177 ? 15.180 6.748 -6.368 1.00 96.12 177 ARG A N 1
ATOM 1330 C CA . ARG A 1 177 ? 16.494 6.102 -6.484 1.00 96.12 177 ARG A CA 1
ATOM 1331 C C . ARG A 1 177 ? 16.604 4.862 -5.598 1.00 96.12 177 ARG A C 1
ATOM 1333 O O . ARG A 1 177 ? 17.148 3.855 -6.045 1.00 96.12 177 ARG A O 1
ATOM 1340 N N . ARG A 1 178 ? 16.096 4.915 -4.359 1.00 93.19 178 ARG A N 1
ATOM 1341 C CA . ARG A 1 178 ? 16.091 3.756 -3.450 1.00 93.19 178 ARG A CA 1
ATOM 1342 C C . ARG A 1 178 ? 15.215 2.621 -3.987 1.00 93.19 178 ARG A C 1
ATOM 1344 O O . ARG A 1 178 ? 15.674 1.484 -3.995 1.00 93.19 178 ARG A O 1
ATOM 1351 N N . LEU A 1 179 ? 14.016 2.929 -4.486 1.00 94.00 179 LEU A N 1
ATOM 1352 C CA . LEU A 1 179 ? 13.128 1.934 -5.102 1.00 94.00 179 LEU A CA 1
ATOM 1353 C C . LEU A 1 179 ? 13.729 1.332 -6.380 1.00 94.00 179 LEU A C 1
ATOM 1355 O O . LEU A 1 179 ? 13.764 0.116 -6.522 1.00 94.00 179 LEU A O 1
ATOM 1359 N N . ALA A 1 180 ? 14.284 2.148 -7.277 1.00 96.12 180 ALA A N 1
ATOM 1360 C CA . ALA A 1 180 ? 14.940 1.654 -8.488 1.00 96.12 180 ALA A CA 1
ATOM 1361 C C . ALA A 1 180 ? 16.139 0.750 -8.166 1.00 96.12 180 ALA A C 1
ATOM 1363 O O . ALA A 1 180 ? 16.303 -0.297 -8.787 1.00 96.12 180 ALA A O 1
ATOM 1364 N N . LYS A 1 181 ? 16.942 1.112 -7.156 1.00 94.50 181 LYS A N 1
ATOM 1365 C CA . LYS A 1 181 ? 18.037 0.266 -6.667 1.00 94.50 181 LYS A CA 1
ATOM 1366 C C . LYS A 1 181 ? 17.517 -1.070 -6.132 1.00 94.50 181 LYS A C 1
ATOM 1368 O O . LYS A 1 181 ? 18.089 -2.100 -6.472 1.00 94.50 181 LYS A O 1
ATOM 1373 N N . LEU A 1 182 ? 16.442 -1.060 -5.337 1.00 92.12 182 LEU A N 1
ATOM 1374 C CA . LEU A 1 182 ? 15.805 -2.280 -4.834 1.00 92.12 182 LEU A CA 1
ATOM 1375 C C . LEU A 1 182 ? 15.369 -3.187 -5.989 1.00 92.12 182 LEU A C 1
ATOM 1377 O O . LEU A 1 182 ? 15.762 -4.346 -6.026 1.00 92.12 182 LEU A O 1
ATOM 1381 N N . LEU A 1 183 ? 14.599 -2.657 -6.943 1.00 94.06 183 LEU A N 1
ATOM 1382 C CA . LEU A 1 183 ? 14.072 -3.430 -8.071 1.00 94.06 183 LEU A CA 1
ATOM 1383 C C . LEU A 1 183 ? 15.195 -3.985 -8.956 1.00 94.06 183 LEU A C 1
ATOM 1385 O O . LEU A 1 183 ? 15.155 -5.149 -9.344 1.00 94.06 183 LEU A O 1
ATOM 1389 N N . HIS A 1 184 ? 16.246 -3.201 -9.192 1.00 93.19 184 HIS A N 1
ATOM 1390 C CA . HIS A 1 184 ? 17.435 -3.651 -9.915 1.00 93.19 184 HIS A CA 1
ATOM 1391 C C . HIS A 1 184 ? 18.162 -4.810 -9.213 1.00 93.19 184 HIS A C 1
ATOM 1393 O O . HIS A 1 184 ? 18.636 -5.730 -9.871 1.00 93.19 184 HIS A O 1
ATOM 1399 N N . GLN A 1 185 ? 18.228 -4.789 -7.879 1.00 91.44 185 GLN A N 1
ATOM 1400 C CA . GLN A 1 185 ? 18.860 -5.837 -7.066 1.00 91.44 185 GLN A CA 1
ATOM 1401 C C . GLN A 1 185 ? 17.951 -7.047 -6.804 1.00 91.44 185 GLN A C 1
ATOM 1403 O O . GLN A 1 185 ? 18.361 -7.990 -6.119 1.00 91.44 185 GLN A O 1
ATOM 1408 N N . ARG A 1 186 ? 16.699 -7.004 -7.267 1.00 91.38 186 ARG A N 1
ATOM 1409 C CA . ARG A 1 186 ? 15.666 -7.996 -6.969 1.00 91.38 186 ARG A CA 1
ATOM 1410 C C . ARG A 1 186 ? 14.967 -8.393 -8.261 1.00 91.38 186 ARG A C 1
ATOM 1412 O O . ARG A 1 186 ? 13.974 -7.758 -8.622 1.00 91.38 186 ARG A O 1
ATOM 1419 N N . PRO A 1 187 ? 15.447 -9.441 -8.952 1.00 91.81 187 PRO A N 1
ATOM 1420 C CA . PRO A 1 187 ? 14.833 -9.898 -10.186 1.00 91.81 187 PRO A CA 1
ATOM 1421 C C . PRO A 1 187 ? 13.338 -10.166 -10.008 1.00 91.81 187 PRO A C 1
ATOM 1423 O O . PRO A 1 187 ? 12.903 -10.673 -8.964 1.00 91.81 187 PRO A O 1
ATOM 1426 N N . MET A 1 188 ? 12.549 -9.831 -11.023 1.00 92.94 188 MET A N 1
ATOM 1427 C CA . MET A 1 188 ? 11.096 -9.946 -11.005 1.00 92.94 188 MET A CA 1
ATOM 1428 C C . MET A 1 188 ? 10.675 -11.378 -10.690 1.00 92.94 188 MET A C 1
ATOM 1430 O O . MET A 1 188 ? 9.899 -11.584 -9.769 1.00 92.94 188 MET A O 1
ATOM 1434 N N . ALA A 1 189 ? 11.278 -12.372 -11.348 1.00 93.00 189 ALA A N 1
ATOM 1435 C CA . ALA A 1 189 ? 10.947 -13.787 -11.163 1.00 93.00 189 ALA A CA 1
ATOM 1436 C C . ALA A 1 189 ? 11.125 -14.302 -9.718 1.00 93.00 189 ALA A C 1
ATOM 1438 O O . ALA A 1 189 ? 10.497 -15.284 -9.339 1.00 93.00 189 ALA A O 1
ATOM 1439 N N . TRP A 1 190 ? 11.968 -13.662 -8.903 1.00 90.62 190 TRP A N 1
ATOM 1440 C CA . TRP A 1 190 ? 12.166 -14.042 -7.498 1.00 90.62 190 TRP A CA 1
ATOM 1441 C C . TRP A 1 190 ? 11.343 -13.206 -6.527 1.00 90.62 190 TRP A C 1
ATOM 1443 O O . TRP A 1 190 ? 10.887 -13.709 -5.506 1.00 90.62 190 TRP A O 1
ATOM 1453 N N . SER A 1 191 ? 11.207 -11.915 -6.814 1.00 88.75 191 SER A N 1
ATOM 1454 C CA . SER A 1 191 ? 10.645 -10.957 -5.864 1.00 88.75 191 SER A CA 1
ATOM 1455 C C . SER A 1 191 ? 9.176 -10.638 -6.123 1.00 88.75 191 SER A C 1
ATOM 1457 O O . SER A 1 191 ? 8.451 -10.306 -5.191 1.00 88.75 191 SER A O 1
ATOM 1459 N N . GLY A 1 192 ? 8.741 -10.706 -7.383 1.00 93.00 192 GLY A N 1
ATOM 1460 C CA . GLY A 1 192 ? 7.425 -10.251 -7.819 1.00 93.00 192 GLY A CA 1
ATOM 1461 C C . GLY A 1 192 ? 7.177 -8.764 -7.573 1.00 93.00 192 GLY A C 1
ATOM 1462 O O . GLY A 1 192 ? 6.025 -8.364 -7.516 1.00 93.00 192 GLY A O 1
ATOM 1463 N N . LEU A 1 193 ? 8.215 -7.947 -7.368 1.00 94.75 193 LEU A N 1
ATOM 1464 C CA . LEU A 1 193 ? 8.049 -6.558 -6.932 1.00 94.75 193 LEU A CA 1
ATOM 1465 C C . LEU A 1 193 ? 7.940 -5.588 -8.104 1.00 94.75 193 LEU A C 1
ATOM 1467 O O . LEU A 1 193 ? 8.819 -5.550 -8.969 1.00 94.75 193 LEU A O 1
ATOM 1471 N N . THR A 1 194 ? 6.948 -4.712 -8.040 1.00 96.94 194 THR A N 1
ATOM 1472 C CA . THR A 1 194 ? 6.851 -3.474 -8.818 1.00 96.94 194 THR A CA 1
ATOM 1473 C C . THR A 1 194 ? 6.519 -2.308 -7.887 1.00 96.94 194 THR A C 1
ATOM 1475 O O . THR A 1 194 ? 6.212 -2.506 -6.711 1.00 96.94 194 THR A O 1
ATOM 1478 N N . ALA A 1 195 ? 6.621 -1.078 -8.384 1.00 97.62 195 ALA A N 1
ATOM 1479 C CA . ALA A 1 195 ? 6.267 0.121 -7.636 1.00 97.62 195 ALA A CA 1
ATOM 1480 C C . ALA A 1 195 ? 5.397 1.064 -8.472 1.00 97.62 195 ALA A C 1
ATOM 1482 O O . ALA A 1 195 ? 5.603 1.198 -9.678 1.00 97.62 195 ALA A O 1
ATOM 1483 N N . VAL A 1 196 ? 4.462 1.758 -7.827 1.00 98.44 196 VAL A N 1
ATOM 1484 C CA . VAL A 1 196 ? 3.621 2.791 -8.438 1.00 98.44 196 VAL A CA 1
ATOM 1485 C C . VAL A 1 196 ? 3.652 4.050 -7.591 1.00 98.44 196 VAL A C 1
ATOM 1487 O O . VAL A 1 196 ? 3.330 4.021 -6.407 1.00 98.44 196 VAL A O 1
ATOM 1490 N N . PHE A 1 197 ? 3.971 5.176 -8.223 1.00 98.31 197 PHE A N 1
ATOM 1491 C CA . PHE A 1 197 ? 3.778 6.494 -7.630 1.00 98.31 197 PHE A CA 1
ATOM 1492 C C . PHE A 1 197 ? 2.417 7.050 -8.041 1.00 98.31 197 PHE A C 1
ATOM 1494 O O . PHE A 1 197 ? 2.179 7.297 -9.226 1.00 98.31 197 PHE A O 1
ATOM 1501 N N . VAL A 1 198 ? 1.542 7.278 -7.060 1.00 97.88 198 VAL A N 1
ATOM 1502 C CA . VAL A 1 198 ? 0.226 7.895 -7.262 1.00 97.88 198 VAL A CA 1
ATOM 1503 C C . VAL A 1 198 ? 0.298 9.351 -6.819 1.00 97.88 198 VAL A C 1
ATOM 1505 O O . VAL A 1 198 ? 0.386 9.657 -5.632 1.00 97.88 198 VAL A O 1
ATOM 1508 N N . ILE A 1 199 ? 0.281 10.274 -7.773 1.00 96.50 199 ILE A N 1
ATOM 1509 C CA . ILE A 1 199 ? 0.434 11.706 -7.509 1.00 96.50 199 ILE A CA 1
ATOM 1510 C C . ILE A 1 199 ? -0.916 12.302 -7.137 1.00 96.50 199 ILE A C 1
ATOM 1512 O O . ILE A 1 199 ? -1.828 12.351 -7.963 1.00 96.50 199 ILE A O 1
ATOM 1516 N N . VAL A 1 200 ? -1.027 12.799 -5.908 1.00 92.69 200 VAL A N 1
ATOM 1517 C CA . VAL A 1 200 ? -2.250 13.419 -5.387 1.00 92.69 200 VAL A CA 1
ATOM 1518 C C . VAL A 1 200 ? -2.122 14.947 -5.394 1.00 92.69 200 VAL A C 1
ATOM 1520 O O . VAL A 1 200 ? -1.051 15.473 -5.081 1.00 92.69 200 VAL A O 1
ATOM 1523 N N . PRO A 1 201 ? -3.193 15.699 -5.707 1.00 85.44 201 PRO A N 1
ATOM 1524 C CA . PRO A 1 201 ? -3.159 17.165 -5.724 1.00 85.44 201 PRO A CA 1
ATOM 1525 C C . PRO A 1 201 ? -2.771 17.734 -4.374 1.00 85.44 201 PRO A C 1
ATOM 1527 O O . PRO A 1 201 ? -3.204 17.224 -3.348 1.00 85.44 201 PRO A O 1
ATOM 1530 N N . ARG A 1 202 ? -1.998 18.813 -4.327 1.00 80.12 202 ARG A N 1
ATOM 1531 C CA . ARG A 1 202 ? -1.659 19.464 -3.058 1.00 80.12 202 ARG A CA 1
ATOM 1532 C C . ARG A 1 202 ? -2.838 20.285 -2.534 1.00 80.12 202 ARG A C 1
ATOM 1534 O O . ARG A 1 202 ? -3.466 21.004 -3.303 1.00 80.12 202 ARG A O 1
ATOM 1541 N N . ARG A 1 203 ? -3.111 20.233 -1.221 1.00 70.94 203 ARG A N 1
ATOM 1542 C CA . ARG A 1 203 ? -4.201 21.019 -0.599 1.00 70.94 203 ARG A CA 1
ATOM 1543 C C . ARG A 1 203 ? -3.973 22.527 -0.756 1.00 70.94 203 ARG A C 1
ATOM 1545 O O . ARG A 1 203 ? -4.915 23.263 -1.006 1.00 70.94 203 ARG A O 1
ATOM 1552 N N . ASP A 1 204 ? -2.725 22.963 -0.605 1.00 70.38 204 ASP A N 1
ATOM 1553 C CA . ASP A 1 204 ? -2.290 24.359 -0.715 1.00 70.38 204 ASP A CA 1
ATOM 1554 C C . ASP A 1 204 ? -2.122 24.823 -2.169 1.00 70.38 204 ASP A C 1
ATOM 1556 O O . ASP A 1 204 ? -2.070 26.023 -2.428 1.00 70.38 204 ASP A O 1
ATOM 1560 N N . LYS A 1 205 ? -2.004 23.885 -3.119 1.00 70.75 205 LYS A N 1
ATOM 1561 C CA . LYS A 1 205 ? -1.709 24.167 -4.531 1.00 70.75 205 LYS A CA 1
ATOM 1562 C C . LYS A 1 205 ? -2.378 23.136 -5.459 1.00 70.75 205 LYS A C 1
ATOM 1564 O O . LYS A 1 205 ? -1.690 22.298 -6.041 1.00 70.75 205 LYS A O 1
ATOM 1569 N N . PRO A 1 206 ? -3.708 23.180 -5.636 1.00 67.19 206 PRO A N 1
ATOM 1570 C CA . PRO A 1 206 ? -4.451 22.148 -6.372 1.00 67.19 206 PRO A CA 1
ATOM 1571 C C . PRO A 1 206 ? -4.038 22.013 -7.849 1.00 67.19 206 PRO A C 1
ATOM 1573 O O . PRO A 1 206 ? -4.190 20.945 -8.435 1.00 67.19 206 PRO A O 1
ATOM 1576 N N . ASN A 1 207 ? -3.429 23.053 -8.431 1.00 76.12 207 ASN A N 1
ATOM 1577 C CA . ASN A 1 207 ? -3.028 23.090 -9.840 1.00 76.12 207 ASN A CA 1
ATOM 1578 C C . ASN A 1 207 ? -1.590 22.591 -10.106 1.00 76.12 207 ASN A C 1
ATOM 1580 O O . ASN A 1 207 ? -1.080 22.764 -11.212 1.00 76.12 207 ASN A O 1
ATOM 1584 N N . THR A 1 208 ? -0.900 21.980 -9.129 1.00 82.56 208 THR A N 1
ATOM 1585 C CA . THR A 1 208 ? 0.500 21.533 -9.313 1.00 82.56 208 THR A CA 1
ATOM 1586 C C . THR A 1 208 ? 0.651 20.120 -9.851 1.00 82.56 208 THR A C 1
ATOM 1588 O O . THR A 1 208 ? 1.773 19.743 -10.175 1.00 82.56 208 THR A O 1
ATOM 1591 N N . THR A 1 209 ? -0.426 19.346 -10.018 1.00 87.62 209 THR A N 1
ATOM 1592 C CA . THR A 1 209 ? -0.336 17.924 -10.398 1.00 87.62 209 THR A CA 1
ATOM 1593 C C . THR A 1 209 ? 0.518 17.682 -11.649 1.00 87.62 209 THR A C 1
ATOM 1595 O O . THR A 1 209 ? 1.309 16.744 -11.667 1.00 87.62 209 THR A O 1
ATOM 1598 N N . LEU A 1 210 ? 0.439 18.543 -12.672 1.00 89.44 210 LEU A N 1
ATOM 1599 C CA . LEU A 1 210 ? 1.284 18.431 -13.872 1.00 89.44 210 LEU A CA 1
ATOM 1600 C C . LEU A 1 210 ? 2.763 18.741 -13.601 1.00 89.44 210 LEU A C 1
ATOM 1602 O O . LEU A 1 210 ? 3.646 18.127 -14.202 1.00 89.44 210 LEU A O 1
ATOM 1606 N N . ALA A 1 211 ? 3.050 19.700 -12.720 1.00 91.62 211 ALA A N 1
ATOM 1607 C CA . ALA A 1 211 ? 4.415 20.019 -12.315 1.00 91.62 211 ALA A CA 1
ATOM 1608 C C . ALA A 1 211 ? 5.007 18.886 -11.468 1.00 91.62 211 ALA A C 1
ATOM 1610 O O . ALA A 1 211 ? 6.123 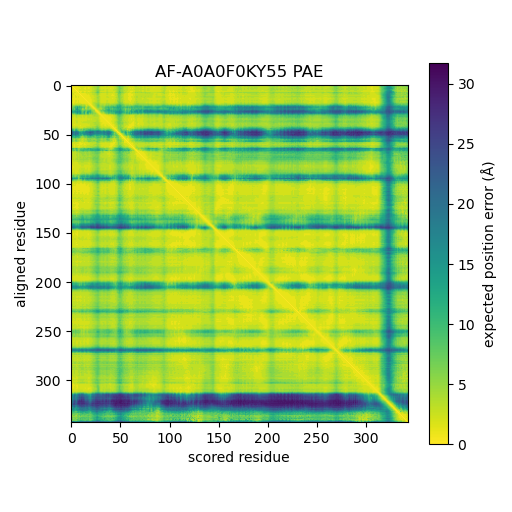18.443 -11.737 1.00 91.62 211 ALA A O 1
ATOM 1611 N N . ASP A 1 212 ? 4.234 18.361 -10.516 1.00 93.62 212 ASP A N 1
ATOM 1612 C CA . ASP A 1 212 ? 4.626 17.226 -9.687 1.00 93.62 212 ASP A CA 1
ATOM 1613 C C . ASP A 1 212 ? 4.850 15.972 -10.544 1.00 93.62 212 ASP A C 1
ATOM 1615 O O . ASP A 1 212 ? 5.879 15.314 -10.405 1.00 93.62 212 ASP A O 1
ATOM 1619 N N . LEU A 1 213 ? 3.978 15.710 -11.526 1.00 95.00 213 LEU A N 1
ATOM 1620 C CA . LEU A 1 213 ? 4.169 14.646 -12.514 1.00 95.00 213 LEU A CA 1
ATOM 1621 C C . LEU A 1 213 ? 5.502 14.777 -13.248 1.00 95.00 213 LEU A C 1
ATOM 1623 O O . LEU A 1 213 ? 6.242 13.801 -13.316 1.00 95.00 213 LEU A O 1
ATOM 1627 N N . LYS A 1 214 ? 5.857 15.972 -13.738 1.00 94.69 214 LYS A N 1
ATOM 1628 C CA . LYS A 1 214 ? 7.158 16.214 -14.390 1.00 94.69 214 LYS A CA 1
ATOM 1629 C C . LYS A 1 214 ? 8.342 15.963 -13.453 1.00 94.69 214 LYS A C 1
ATOM 1631 O O . LYS A 1 214 ? 9.387 15.500 -13.907 1.00 94.69 214 LYS A O 1
ATOM 1636 N N . VAL A 1 215 ? 8.218 16.293 -12.167 1.00 96.00 215 VAL A N 1
ATOM 1637 C CA . VAL A 1 215 ? 9.283 16.047 -11.181 1.00 96.00 215 VAL A CA 1
ATOM 1638 C C . VAL A 1 215 ? 9.456 14.548 -10.944 1.00 96.00 215 VAL A C 1
ATOM 1640 O O . VAL A 1 215 ? 10.580 14.052 -11.023 1.00 96.00 215 VAL A O 1
ATOM 1643 N N . VAL A 1 216 ? 8.357 13.824 -10.714 1.00 97.00 216 VAL A N 1
ATOM 1644 C CA . VAL A 1 216 ? 8.377 12.374 -10.482 1.00 97.00 216 VAL A CA 1
ATOM 1645 C C . VAL A 1 216 ? 8.907 11.632 -11.706 1.00 97.00 216 VAL A C 1
ATOM 1647 O O . VAL A 1 216 ? 9.835 10.839 -11.573 1.00 97.00 216 VAL A O 1
ATOM 1650 N N . THR A 1 217 ? 8.400 11.917 -12.908 1.00 96.88 217 THR A N 1
ATOM 1651 C CA . THR A 1 217 ? 8.845 11.233 -14.133 1.00 96.88 217 THR A CA 1
ATOM 1652 C C . THR A 1 217 ? 10.332 11.458 -14.400 1.00 96.88 217 THR A C 1
ATOM 1654 O O . THR A 1 217 ? 11.060 10.501 -14.652 1.00 96.88 217 THR A O 1
ATOM 1657 N N . ARG A 1 218 ? 10.842 12.686 -14.238 1.00 96.62 218 ARG A N 1
ATOM 1658 C CA . ARG A 1 218 ? 12.285 12.967 -14.361 1.00 96.62 218 ARG A CA 1
ATOM 1659 C C . ARG A 1 218 ? 13.127 12.227 -13.319 1.00 96.62 218 ARG A C 1
ATOM 1661 O O . ARG A 1 218 ? 14.220 11.761 -13.647 1.00 96.62 218 ARG A O 1
ATOM 1668 N N . ALA A 1 219 ? 12.646 12.123 -12.080 1.00 97.94 219 ALA A N 1
ATOM 1669 C CA . ALA A 1 219 ? 13.317 11.354 -11.033 1.00 97.94 219 ALA A CA 1
ATOM 1670 C C . ALA A 1 219 ? 13.374 9.861 -11.392 1.00 97.94 219 ALA A C 1
ATOM 1672 O O . ALA A 1 219 ? 14.436 9.245 -11.292 1.00 97.94 219 ALA A O 1
ATOM 1673 N N . VAL A 1 220 ? 12.272 9.301 -11.906 1.00 98.06 220 VAL A N 1
ATOM 1674 C CA . VAL A 1 220 ? 12.214 7.919 -12.408 1.00 98.06 220 VAL A CA 1
ATOM 1675 C C . VAL A 1 220 ? 13.187 7.724 -13.564 1.00 98.06 220 VAL A C 1
ATOM 1677 O O . VAL A 1 220 ? 14.020 6.828 -13.498 1.00 98.06 220 VAL A O 1
ATOM 1680 N N . GLU A 1 221 ? 13.181 8.591 -14.575 1.00 96.56 221 GLU A N 1
ATOM 1681 C CA . GLU A 1 221 ? 14.098 8.501 -15.719 1.00 96.56 221 GLU A CA 1
ATOM 1682 C C . GLU A 1 221 ? 15.575 8.552 -15.325 1.00 96.56 221 GLU A C 1
ATOM 1684 O O . GLU A 1 221 ? 16.410 7.899 -15.957 1.00 96.56 221 GLU A O 1
ATOM 1689 N N . ARG A 1 222 ? 15.935 9.365 -14.325 1.00 97.12 222 ARG A N 1
ATOM 1690 C CA . ARG A 1 222 ? 17.295 9.383 -13.769 1.00 97.12 222 ARG A CA 1
ATOM 1691 C C . ARG A 1 222 ? 17.604 8.072 -13.055 1.00 97.12 222 ARG A C 1
ATOM 1693 O O . ARG A 1 222 ? 18.632 7.462 -13.331 1.00 97.12 222 ARG A O 1
ATOM 1700 N N . ALA A 1 223 ? 16.709 7.625 -12.181 1.00 97.88 223 ALA A N 1
ATOM 1701 C CA . ALA A 1 223 ? 16.919 6.439 -11.367 1.00 97.88 223 ALA A CA 1
ATOM 1702 C C . ALA A 1 223 ? 17.025 5.159 -12.204 1.00 97.88 223 ALA A C 1
ATOM 1704 O O . ALA A 1 223 ? 17.950 4.382 -11.988 1.00 97.88 223 ALA A O 1
ATOM 1705 N N . VAL A 1 224 ? 16.156 4.965 -13.201 1.00 96.75 224 VAL A N 1
ATOM 1706 C CA . VAL A 1 224 ? 16.214 3.788 -14.086 1.00 96.75 224 VAL A CA 1
ATOM 1707 C C . VAL A 1 224 ? 17.430 3.822 -15.012 1.00 96.75 224 VAL A C 1
ATOM 1709 O O . VAL A 1 224 ? 17.896 2.774 -15.423 1.00 96.75 224 VAL A O 1
ATOM 1712 N N . ARG A 1 225 ? 18.009 4.996 -15.309 1.00 95.75 225 ARG A N 1
ATOM 1713 C CA . ARG A 1 225 ? 19.315 5.065 -15.992 1.00 95.75 225 ARG A CA 1
ATOM 1714 C C . ARG A 1 225 ? 20.460 4.631 -15.084 1.00 95.75 225 ARG A C 1
ATOM 1716 O O . ARG A 1 225 ? 21.376 3.967 -15.546 1.00 95.75 225 ARG A O 1
ATOM 1723 N N . SER A 1 226 ? 20.413 4.998 -13.804 1.00 97.62 226 SER A N 1
ATOM 1724 C CA . SER A 1 226 ? 21.406 4.553 -12.817 1.00 97.62 226 SER A CA 1
ATOM 1725 C C . SER A 1 226 ? 21.255 3.078 -12.435 1.00 97.62 226 SER A C 1
ATOM 1727 O 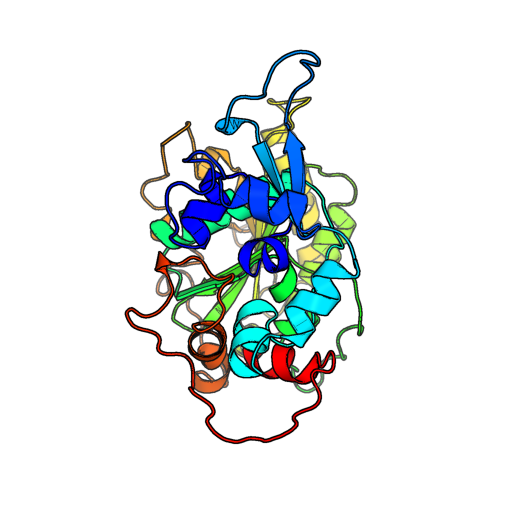O . SER A 1 226 ? 22.228 2.463 -12.013 1.00 97.62 226 SER A O 1
ATOM 1729 N N . PHE A 1 227 ? 20.048 2.525 -12.561 1.00 97.19 227 PHE A N 1
ATOM 1730 C CA . PHE A 1 227 ? 19.698 1.159 -12.174 1.00 97.19 227 PHE A CA 1
ATOM 1731 C C . PHE A 1 227 ? 18.830 0.507 -13.265 1.00 97.19 227 PHE A C 1
ATOM 1733 O O . PHE A 1 227 ? 17.628 0.336 -13.059 1.00 97.19 227 PHE A O 1
ATOM 1740 N N . PRO A 1 228 ? 19.397 0.166 -14.437 1.00 94.88 228 PRO A N 1
ATOM 1741 C CA . PRO A 1 228 ? 18.623 -0.225 -15.624 1.00 94.88 228 PRO A CA 1
ATOM 1742 C C . PRO A 1 228 ? 17.904 -1.573 -15.511 1.00 94.88 228 PRO A C 1
ATOM 1744 O O . PRO A 1 228 ? 16.869 -1.761 -16.148 1.00 94.88 228 PRO A O 1
ATOM 1747 N N . GLY A 1 229 ? 18.401 -2.485 -14.675 1.00 92.81 229 GLY A N 1
ATOM 1748 C CA . GLY A 1 229 ? 17.921 -3.871 -14.661 1.00 92.81 229 GLY A CA 1
ATOM 1749 C C . GLY A 1 229 ? 18.544 -4.689 -15.794 1.00 92.81 229 GLY A C 1
ATOM 1750 O O . GLY A 1 229 ? 19.563 -4.292 -16.358 1.00 92.81 229 GLY A O 1
ATOM 1751 N N . MET A 1 230 ? 17.956 -5.844 -16.097 1.00 90.00 230 MET A N 1
ATOM 1752 C CA . MET A 1 230 ? 18.410 -6.740 -17.169 1.00 90.00 230 MET A CA 1
ATOM 1753 C C . MET A 1 230 ? 17.526 -6.581 -18.410 1.00 90.00 230 MET A C 1
ATOM 1755 O O . MET A 1 230 ? 16.391 -6.133 -18.301 1.00 90.00 230 MET A O 1
ATOM 1759 N N . ALA A 1 231 ? 17.996 -6.995 -19.591 1.00 87.19 231 ALA A N 1
ATOM 1760 C CA . ALA A 1 231 ? 17.228 -6.845 -20.836 1.00 87.19 231 ALA A CA 1
ATOM 1761 C C . ALA A 1 231 ? 15.826 -7.496 -20.780 1.00 87.19 231 ALA A C 1
ATOM 1763 O O . ALA A 1 231 ? 14.865 -6.920 -21.277 1.00 87.19 231 ALA A O 1
ATOM 1764 N N . GLY A 1 232 ? 15.698 -8.662 -20.133 1.00 90.19 232 GLY A N 1
ATOM 1765 C CA . GLY A 1 232 ? 14.413 -9.350 -19.921 1.00 90.19 232 GLY A CA 1
ATOM 1766 C C . GLY A 1 232 ? 13.673 -8.968 -18.631 1.00 90.19 232 GLY A C 1
ATOM 1767 O O . GLY A 1 232 ? 12.604 -9.503 -18.365 1.00 90.19 232 GLY A O 1
ATOM 1768 N N . ASP A 1 233 ? 14.248 -8.084 -17.816 1.00 93.75 233 ASP A N 1
ATOM 1769 C CA . ASP A 1 233 ? 13.684 -7.594 -16.551 1.00 93.75 233 ASP A CA 1
ATOM 1770 C C . ASP A 1 233 ? 14.177 -6.156 -16.295 1.00 93.75 233 ASP A C 1
ATOM 1772 O O . ASP A 1 233 ? 15.017 -5.913 -15.414 1.00 93.75 233 ASP A O 1
ATOM 1776 N N . PRO A 1 234 ? 13.762 -5.192 -17.139 1.00 95.88 234 PRO A N 1
ATOM 1777 C CA . PRO A 1 234 ? 14.214 -3.820 -17.005 1.00 95.88 234 PRO A CA 1
ATOM 1778 C C . PRO A 1 234 ? 13.500 -3.148 -15.830 1.00 95.88 234 PRO A C 1
ATOM 1780 O O . PRO A 1 234 ? 12.272 -3.171 -15.729 1.00 95.88 234 PRO A O 1
ATOM 1783 N N . THR A 1 235 ? 14.251 -2.438 -14.986 1.00 97.19 235 THR A N 1
ATOM 1784 C CA . THR A 1 235 ? 13.692 -1.653 -13.867 1.00 97.19 235 THR A CA 1
ATOM 1785 C C . THR A 1 235 ? 12.645 -0.651 -14.364 1.00 97.19 235 THR A C 1
ATOM 1787 O O . THR A 1 235 ? 11.653 -0.388 -13.689 1.00 97.19 235 THR A O 1
ATOM 1790 N N . ALA A 1 236 ? 12.839 -0.117 -15.576 1.00 96.81 236 ALA A N 1
ATOM 1791 C CA . ALA A 1 236 ? 11.906 0.794 -16.234 1.00 96.81 236 ALA A CA 1
ATOM 1792 C C . ALA A 1 236 ? 10.491 0.213 -16.399 1.00 96.81 236 ALA A C 1
ATOM 1794 O O . ALA A 1 236 ? 9.527 0.956 -16.258 1.00 96.81 236 ALA A O 1
ATOM 1795 N N . ALA A 1 237 ? 10.343 -1.096 -16.627 1.00 96.62 237 ALA A N 1
ATOM 1796 C CA . ALA A 1 237 ? 9.028 -1.731 -16.748 1.00 96.62 237 ALA A CA 1
ATOM 1797 C C . ALA A 1 237 ? 8.333 -1.949 -15.393 1.00 96.62 237 ALA A C 1
ATOM 1799 O O . ALA A 1 237 ? 7.158 -2.293 -15.349 1.00 96.62 237 ALA A O 1
ATOM 1800 N N . ARG A 1 238 ? 9.050 -1.752 -14.280 1.00 97.12 238 ARG A N 1
ATOM 1801 C CA . ARG A 1 238 ? 8.595 -2.087 -12.922 1.00 97.12 238 ARG A CA 1
ATOM 1802 C C . ARG A 1 238 ? 8.270 -0.865 -12.069 1.00 97.12 238 ARG A C 1
ATOM 1804 O O . ARG A 1 238 ? 7.914 -1.031 -10.906 1.00 97.12 238 ARG A O 1
ATOM 1811 N N . ILE A 1 239 ? 8.394 0.342 -12.624 1.00 98.25 239 ILE A N 1
ATOM 1812 C CA . ILE A 1 239 ? 8.044 1.597 -11.951 1.00 98.25 239 ILE A CA 1
ATOM 1813 C C . ILE A 1 239 ? 6.982 2.330 -12.770 1.00 98.25 239 ILE A C 1
ATOM 1815 O O . ILE A 1 239 ? 7.277 2.906 -13.818 1.00 98.25 239 ILE A O 1
ATOM 1819 N N . GLY A 1 240 ? 5.754 2.319 -12.259 1.00 98.25 240 GLY A N 1
ATOM 1820 C CA . GLY A 1 240 ? 4.621 3.065 -12.786 1.00 98.25 240 GLY A CA 1
ATOM 1821 C C . GLY A 1 240 ? 4.473 4.441 -12.141 1.00 98.25 240 GLY A C 1
ATOM 1822 O O . GLY A 1 240 ? 4.801 4.649 -10.972 1.00 98.25 240 GLY A O 1
ATOM 1823 N N . VAL A 1 241 ? 3.934 5.389 -12.898 1.00 98.50 241 VAL A N 1
ATOM 1824 C CA . VAL A 1 241 ? 3.527 6.709 -12.406 1.00 98.50 241 VAL A CA 1
ATOM 1825 C C . VAL A 1 241 ? 2.119 7.004 -12.901 1.00 98.50 241 VAL A C 1
ATOM 1827 O O . VAL A 1 241 ? 1.812 6.812 -14.077 1.00 98.50 241 VAL A O 1
ATOM 1830 N N . VAL A 1 242 ? 1.259 7.492 -12.015 1.00 98.00 242 VAL A N 1
ATOM 1831 C CA . VAL A 1 242 ? -0.111 7.884 -12.351 1.00 98.00 242 VAL A CA 1
ATOM 1832 C C . VAL A 1 242 ? -0.546 9.058 -11.481 1.00 98.00 242 VAL A C 1
ATOM 1834 O O . VAL A 1 242 ? -0.030 9.255 -10.382 1.00 98.00 242 VAL A O 1
ATOM 1837 N N . THR A 1 243 ? -1.472 9.878 -11.967 1.00 96.81 243 THR A N 1
ATOM 1838 C CA . THR A 1 243 ? -2.094 10.930 -11.155 1.00 96.81 243 THR A CA 1
ATOM 1839 C C . THR A 1 243 ? -3.402 10.421 -10.565 1.00 96.81 243 THR A C 1
ATOM 1841 O O . THR A 1 243 ? -4.105 9.627 -11.186 1.00 96.81 243 THR A O 1
ATOM 1844 N N . TRP A 1 244 ? -3.762 10.906 -9.379 1.00 95.50 244 TRP A N 1
ATOM 1845 C CA . TRP A 1 244 ? -5.024 10.560 -8.730 1.00 95.50 244 TRP A CA 1
ATOM 1846 C C . TRP A 1 244 ? -6.215 10.830 -9.648 1.00 95.50 244 TRP A C 1
ATOM 1848 O O . TRP A 1 244 ? -7.045 9.954 -9.846 1.00 95.50 244 TRP A O 1
ATOM 1858 N N . GLN A 1 245 ? -6.257 12.000 -10.291 1.00 93.56 245 GLN A N 1
ATOM 1859 C CA . GLN A 1 245 ? -7.354 12.375 -11.188 1.00 93.56 245 GLN A CA 1
ATOM 1860 C C . GLN A 1 245 ? -7.419 11.533 -12.466 1.00 93.56 245 GLN A C 1
ATOM 1862 O O . GLN A 1 245 ? -8.478 11.453 -13.078 1.00 93.56 245 GLN A O 1
ATOM 1867 N N . ALA A 1 246 ? -6.320 10.893 -12.881 1.00 95.38 246 ALA A N 1
ATOM 1868 C CA . ALA A 1 246 ? -6.369 9.962 -14.004 1.00 95.38 246 ALA A CA 1
ATOM 1869 C C . ALA A 1 246 ? -7.109 8.664 -13.649 1.00 95.38 246 ALA A C 1
ATOM 1871 O O . ALA A 1 246 ? -7.633 8.025 -14.558 1.00 95.38 246 ALA A O 1
ATOM 1872 N N . LEU A 1 247 ? -7.147 8.287 -12.365 1.00 96.50 247 LEU A N 1
ATOM 1873 C CA . LEU A 1 247 ? -7.858 7.111 -11.847 1.00 96.50 247 LEU A CA 1
ATOM 1874 C C . LEU A 1 247 ? -9.244 7.463 -11.286 1.00 96.50 247 LEU A C 1
ATOM 1876 O O . LEU A 1 247 ? -10.189 6.691 -11.439 1.00 96.50 247 LEU A O 1
ATOM 1880 N N . PHE A 1 248 ? -9.367 8.638 -10.668 1.00 94.81 248 PHE A N 1
ATOM 1881 C CA . PHE A 1 248 ? -10.562 9.131 -9.981 1.00 94.81 248 PHE A CA 1
ATOM 1882 C C . PHE A 1 248 ? -10.846 10.577 -10.422 1.00 94.81 248 PHE A C 1
ATOM 1884 O O . PHE A 1 248 ? -10.465 11.525 -9.728 1.00 94.81 248 PHE A O 1
ATOM 1891 N N . PRO A 1 249 ? -11.455 10.774 -11.607 1.00 90.38 249 PRO A N 1
ATOM 1892 C CA . PRO A 1 249 ? -11.593 12.101 -12.213 1.00 90.38 249 PRO A CA 1
ATOM 1893 C C . PRO A 1 249 ? -12.462 13.063 -11.399 1.00 90.38 249 PRO A C 1
ATOM 1895 O O . PRO A 1 249 ? -12.195 14.263 -11.366 1.00 90.38 249 PRO A O 1
ATOM 1898 N N . GLN A 1 250 ? -13.502 12.535 -10.753 1.00 88.50 250 GLN A N 1
ATOM 1899 C CA . GLN A 1 250 ? -14.457 13.279 -9.933 1.00 88.50 250 GLN A CA 1
ATOM 1900 C C . GLN A 1 250 ? -14.850 12.467 -8.694 1.00 88.50 250 GLN A C 1
ATOM 1902 O O . GLN A 1 250 ? -14.710 11.239 -8.664 1.00 88.50 250 GLN A O 1
ATOM 1907 N N . ASN A 1 251 ? -15.382 13.144 -7.677 1.00 85.00 251 ASN A N 1
ATOM 1908 C CA . ASN A 1 251 ? -15.917 12.484 -6.486 1.00 85.00 251 ASN A CA 1
ATOM 1909 C C . ASN A 1 251 ? -16.981 11.450 -6.877 1.00 85.00 251 ASN A C 1
ATOM 1911 O O . ASN A 1 251 ? -17.819 11.713 -7.734 1.00 85.00 251 ASN A O 1
ATOM 1915 N N . GLY A 1 252 ? -16.923 10.266 -6.267 1.00 85.69 252 GLY A N 1
ATOM 1916 C CA . GLY A 1 252 ? -17.842 9.163 -6.570 1.00 85.69 252 GLY A CA 1
ATOM 1917 C C . GLY A 1 252 ? -17.644 8.500 -7.938 1.00 85.69 252 GLY A C 1
ATOM 1918 O O . GLY A 1 252 ? -18.380 7.580 -8.266 1.00 85.69 252 GLY A O 1
ATOM 1919 N N . THR A 1 253 ? -16.655 8.924 -8.733 1.00 91.00 253 THR A N 1
ATOM 1920 C CA . THR A 1 253 ? -16.363 8.307 -10.035 1.00 91.00 253 THR A CA 1
ATOM 1921 C C . THR A 1 253 ? -15.050 7.542 -10.011 1.00 91.00 253 THR A C 1
ATOM 1923 O O . THR A 1 253 ? -14.114 7.864 -9.266 1.00 91.00 253 THR A O 1
ATOM 1926 N N . VAL A 1 254 ? -14.986 6.529 -10.867 1.00 93.56 254 VAL A N 1
ATOM 1927 C CA . VAL A 1 254 ? -13.816 5.694 -11.085 1.00 93.56 254 VAL A CA 1
ATOM 1928 C C . VAL A 1 254 ? -13.585 5.523 -12.581 1.00 93.56 254 VAL A C 1
ATOM 1930 O O . VAL A 1 254 ? -14.531 5.459 -13.367 1.00 93.56 254 VAL A O 1
ATOM 1933 N N . ARG A 1 255 ? -12.319 5.497 -12.995 1.00 94.38 255 ARG A N 1
ATOM 1934 C CA . ARG A 1 255 ? -11.941 5.199 -14.376 1.00 94.38 255 ARG A CA 1
ATOM 1935 C C . ARG A 1 255 ? -12.428 3.795 -14.767 1.00 94.38 255 ARG A C 1
ATOM 1937 O O . ARG A 1 255 ? -12.258 2.854 -13.998 1.00 94.38 255 ARG A O 1
ATOM 1944 N N . GLN A 1 256 ? -12.974 3.646 -15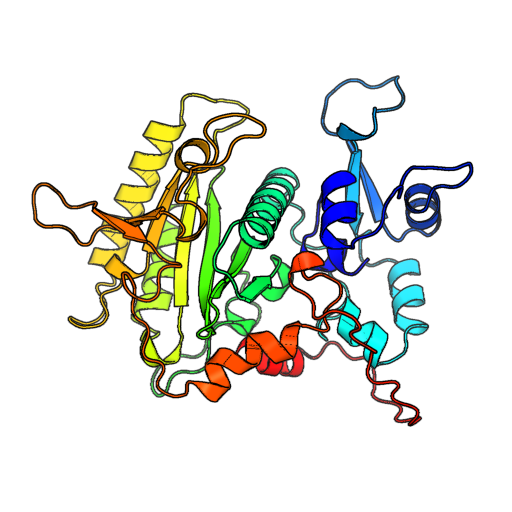.975 1.00 92.25 256 GLN A N 1
ATOM 1945 C CA . GLN A 1 256 ? -13.589 2.391 -16.442 1.00 92.25 256 GLN A CA 1
ATOM 1946 C C . GLN A 1 256 ? -12.640 1.180 -16.433 1.00 92.25 256 GLN A C 1
ATOM 1948 O O . GLN A 1 256 ? -13.058 0.079 -16.099 1.00 92.25 256 GLN A O 1
ATOM 1953 N N . ASP A 1 257 ? -11.363 1.365 -16.768 1.00 95.12 257 ASP A N 1
ATOM 1954 C CA . ASP A 1 257 ? -10.344 0.306 -16.797 1.00 95.12 257 ASP A CA 1
ATOM 1955 C C . ASP A 1 257 ? -9.490 0.248 -15.515 1.00 95.12 257 ASP A C 1
ATOM 1957 O O . ASP A 1 257 ? -8.413 -0.358 -15.532 1.00 95.12 257 ASP A O 1
ATOM 1961 N N . LEU A 1 258 ? -9.959 0.824 -14.388 1.00 96.75 258 LEU A N 1
ATOM 1962 C CA . LEU A 1 258 ? -9.247 0.761 -13.098 1.00 96.75 258 LEU A CA 1
ATOM 1963 C C . LEU A 1 258 ? -8.940 -0.679 -12.674 1.00 96.75 258 LEU A C 1
ATOM 1965 O O . LEU A 1 258 ? -7.898 -0.909 -12.063 1.00 96.75 258 LEU A O 1
ATOM 1969 N N . VAL A 1 259 ? -9.789 -1.640 -13.052 1.00 97.69 259 VAL A N 1
ATOM 1970 C CA . VAL A 1 259 ? -9.587 -3.075 -12.798 1.00 97.69 259 VAL A CA 1
ATOM 1971 C C . VAL A 1 259 ? -8.180 -3.555 -13.164 1.00 97.69 259 VAL A C 1
ATOM 1973 O O . VAL A 1 259 ? -7.612 -4.394 -12.473 1.00 97.69 259 VAL A O 1
ATOM 1976 N N . THR A 1 260 ? -7.565 -2.947 -14.180 1.00 97.81 260 THR A N 1
ATOM 1977 C CA . THR A 1 260 ? -6.218 -3.287 -14.659 1.00 97.81 260 THR A CA 1
ATOM 1978 C C . THR A 1 260 ? -5.088 -2.406 -14.103 1.00 97.81 260 THR A C 1
ATOM 1980 O O . THR A 1 260 ? -3.920 -2.637 -14.416 1.00 97.81 260 THR A O 1
ATOM 1983 N N . LEU A 1 261 ? -5.414 -1.402 -13.283 1.00 98.38 261 LEU A N 1
ATOM 1984 C CA . LEU A 1 261 ? -4.536 -0.335 -12.785 1.00 98.38 261 LEU A CA 1
ATOM 1985 C C . LEU A 1 261 ? -3.648 0.281 -13.890 1.00 98.38 261 LEU A C 1
ATOM 1987 O O . LEU A 1 261 ? -2.463 -0.056 -14.009 1.00 98.38 261 LEU A O 1
ATOM 1991 N N . PRO A 1 262 ? -4.201 1.199 -14.702 1.00 98.12 262 PRO A N 1
ATOM 1992 C CA . PRO A 1 262 ? -3.454 1.869 -15.757 1.00 98.12 262 PRO A CA 1
ATOM 1993 C C . PRO A 1 262 ? -2.425 2.851 -15.181 1.00 98.12 262 PRO A C 1
ATOM 1995 O O . PRO A 1 262 ? -2.770 3.770 -14.437 1.00 98.12 262 PRO A O 1
ATOM 1998 N N . VAL A 1 263 ? -1.158 2.697 -15.569 1.00 98.25 263 VAL A N 1
ATOM 1999 C CA . VAL A 1 263 ? -0.037 3.559 -15.153 1.00 98.25 263 VAL A CA 1
ATOM 2000 C C . VAL A 1 263 ? 0.880 3.876 -16.330 1.00 98.25 263 VAL A C 1
ATOM 2002 O O . VAL A 1 263 ? 0.928 3.137 -17.306 1.00 98.25 263 VAL A O 1
ATOM 2005 N N . MET A 1 264 ? 1.660 4.949 -16.237 1.00 98.25 264 MET A N 1
ATOM 2006 C CA . MET A 1 264 ? 2.690 5.268 -17.228 1.00 98.25 264 MET A CA 1
ATOM 2007 C C . MET A 1 264 ? 4.046 4.698 -16.798 1.00 98.25 264 MET A C 1
ATOM 2009 O O . MET A 1 264 ? 4.441 4.869 -15.646 1.00 98.25 264 MET A O 1
ATOM 2013 N N . THR A 1 265 ? 4.784 4.080 -17.720 1.00 97.44 265 THR A N 1
ATOM 2014 C CA . THR A 1 265 ? 6.133 3.524 -17.490 1.00 97.44 265 THR A CA 1
ATOM 2015 C C . THR A 1 265 ? 7.128 4.034 -18.545 1.00 97.44 265 THR A C 1
ATOM 2017 O O . THR A 1 265 ? 6.728 4.281 -19.685 1.00 97.44 265 THR A O 1
ATOM 2020 N N . PRO A 1 266 ? 8.419 4.231 -18.214 1.00 96.19 266 PRO A N 1
ATOM 2021 C CA . PRO A 1 266 ? 9.422 4.772 -19.138 1.00 96.19 266 PRO A CA 1
ATOM 2022 C C . PRO A 1 266 ? 10.055 3.698 -20.051 1.00 96.19 266 PRO A C 1
ATOM 2024 O O . PRO A 1 266 ? 11.284 3.626 -20.152 1.00 96.19 266 PRO A O 1
ATOM 2027 N N . THR A 1 267 ? 9.241 2.848 -20.683 1.00 93.88 267 THR A N 1
ATOM 2028 C CA . THR A 1 267 ? 9.675 1.716 -21.533 1.00 93.88 267 THR A CA 1
ATOM 2029 C C . THR A 1 267 ? 9.658 2.005 -23.035 1.00 93.88 267 THR A C 1
ATOM 2031 O O . THR A 1 267 ? 10.129 1.184 -23.817 1.00 93.88 267 THR A O 1
ATOM 2034 N N . GLY A 1 268 ? 9.101 3.141 -23.453 1.00 87.62 268 GLY A N 1
ATOM 2035 C CA . GLY A 1 268 ? 8.940 3.481 -24.862 1.00 87.62 268 GLY A CA 1
ATOM 2036 C C . GLY A 1 268 ? 10.219 3.951 -25.552 1.00 87.62 268 GLY A C 1
ATOM 2037 O O . GLY A 1 268 ? 11.233 4.255 -24.919 1.00 87.62 268 GLY A O 1
ATOM 2038 N N . ALA A 1 269 ? 10.146 4.045 -26.881 1.00 83.75 269 ALA A N 1
ATOM 2039 C CA . ALA A 1 269 ? 11.242 4.502 -27.730 1.00 83.75 269 ALA A CA 1
ATOM 2040 C C . ALA A 1 269 ? 11.610 5.981 -27.492 1.00 83.75 269 ALA A C 1
ATOM 2042 O O . ALA A 1 269 ? 10.843 6.765 -26.921 1.00 83.75 269 ALA A O 1
ATOM 2043 N N . SER A 1 270 ? 12.790 6.380 -27.977 1.00 74.38 270 SER A N 1
ATOM 2044 C CA . SER A 1 270 ? 13.226 7.781 -27.967 1.00 74.38 270 SER A CA 1
ATOM 2045 C C . SER A 1 270 ? 12.207 8.655 -28.717 1.00 74.38 270 SER A C 1
ATOM 2047 O O . SER A 1 270 ? 11.942 8.417 -29.890 1.00 74.38 270 SER A O 1
ATOM 2049 N N . GLY A 1 271 ? 11.588 9.621 -28.025 1.00 73.88 271 GLY A N 1
ATOM 2050 C CA . GLY A 1 271 ? 10.512 10.485 -28.547 1.00 73.88 271 GLY A CA 1
ATOM 2051 C C . GLY A 1 271 ? 9.113 10.192 -27.981 1.00 73.88 271 GLY A C 1
ATOM 2052 O O . GLY A 1 271 ? 8.313 11.111 -27.841 1.00 73.88 271 GLY A O 1
ATOM 2053 N N . ALA A 1 272 ? 8.848 8.955 -27.550 1.00 84.88 272 ALA A N 1
ATOM 2054 C CA . ALA A 1 272 ? 7.595 8.536 -26.908 1.00 84.88 272 ALA A CA 1
ATOM 2055 C C . ALA A 1 272 ? 7.893 7.628 -25.704 1.00 84.88 272 ALA A C 1
ATOM 2057 O O . ALA A 1 272 ? 7.407 6.503 -25.593 1.00 84.88 272 ALA A O 1
ATOM 2058 N N . ARG A 1 273 ? 8.763 8.121 -24.814 1.00 90.50 273 ARG A N 1
ATOM 2059 C CA . ARG A 1 273 ? 9.379 7.318 -23.750 1.00 90.50 273 ARG A CA 1
ATOM 2060 C C . ARG A 1 273 ? 8.379 6.749 -22.744 1.00 90.50 273 ARG A C 1
ATOM 2062 O O . ARG A 1 273 ? 8.597 5.662 -22.221 1.00 90.50 273 ARG A O 1
ATOM 2069 N N . TRP A 1 274 ? 7.320 7.491 -22.440 1.00 96.12 274 TRP A N 1
ATOM 2070 C CA . TRP A 1 274 ? 6.323 7.096 -21.451 1.00 96.12 274 TRP A CA 1
ATOM 2071 C C . TRP A 1 274 ? 5.153 6.398 -22.130 1.00 96.12 274 TRP A C 1
ATOM 2073 O O . TRP A 1 274 ? 4.480 6.996 -22.966 1.00 96.12 274 TRP A O 1
ATOM 2083 N N . GLN A 1 275 ? 4.898 5.152 -21.743 1.00 95.62 275 GLN A N 1
ATOM 2084 C CA . GLN A 1 275 ? 3.845 4.314 -22.310 1.00 95.62 275 GLN A CA 1
ATOM 2085 C C . GLN A 1 275 ? 2.885 3.830 -21.231 1.00 95.62 275 GLN A C 1
ATOM 2087 O O . GLN A 1 275 ? 3.279 3.623 -20.081 1.00 95.62 275 GLN A O 1
ATOM 2092 N N . LEU A 1 276 ? 1.626 3.649 -21.622 1.00 96.44 276 LEU A N 1
ATOM 2093 C CA . LEU A 1 276 ? 0.604 3.074 -20.763 1.00 96.44 276 LEU A CA 1
ATOM 2094 C C . LEU A 1 276 ? 0.901 1.589 -20.519 1.00 96.44 276 LEU A C 1
ATOM 2096 O O . LEU A 1 276 ? 1.115 0.832 -21.461 1.00 96.44 276 LEU A O 1
ATOM 2100 N N . MET A 1 277 ? 0.853 1.187 -19.257 1.00 96.56 277 MET A N 1
ATOM 2101 C CA . MET A 1 277 ? 0.966 -0.183 -18.777 1.00 96.56 277 MET A CA 1
ATOM 2102 C C . MET A 1 277 ? -0.239 -0.503 -17.894 1.00 96.56 277 MET A C 1
ATOM 2104 O O . MET A 1 277 ? -0.744 0.368 -17.186 1.00 96.56 277 MET A O 1
ATOM 2108 N N . ARG A 1 278 ? -0.684 -1.757 -17.921 1.00 97.31 278 ARG A N 1
ATOM 2109 C CA . ARG A 1 278 ? -1.795 -2.271 -17.115 1.00 97.31 278 ARG A CA 1
ATOM 2110 C C . ARG A 1 278 ? -1.248 -3.274 -16.109 1.00 97.31 278 ARG A C 1
ATOM 2112 O O . ARG A 1 278 ? -1.048 -4.434 -16.441 1.00 97.31 278 ARG A O 1
ATOM 2119 N N . LEU A 1 279 ? -0.912 -2.810 -14.906 1.00 96.44 279 LEU A N 1
ATOM 2120 C CA . LEU A 1 279 ? -0.135 -3.616 -13.953 1.00 96.44 279 LEU A CA 1
ATOM 2121 C C . LEU A 1 279 ? -0.899 -4.814 -13.381 1.00 96.44 279 LEU A C 1
ATOM 2123 O O . LEU A 1 279 ? -0.279 -5.812 -13.010 1.00 96.44 279 LEU A O 1
ATOM 2127 N N . LEU A 1 280 ? -2.225 -4.723 -13.292 1.00 97.69 280 LEU A N 1
ATOM 2128 C CA . LEU A 1 280 ? -3.064 -5.806 -12.773 1.00 97.69 280 LEU A CA 1
ATOM 2129 C C . LEU A 1 280 ? -3.626 -6.718 -13.868 1.00 97.69 280 LEU A C 1
ATOM 2131 O O . LEU A 1 280 ? -4.289 -7.697 -13.556 1.00 97.69 280 LEU A O 1
ATOM 2135 N N . ASP A 1 281 ? -3.337 -6.428 -15.134 1.00 96.94 281 ASP A N 1
ATOM 2136 C CA . ASP A 1 281 ? -3.668 -7.303 -16.254 1.00 96.94 281 ASP A CA 1
ATOM 2137 C C . ASP A 1 281 ? -2.523 -8.305 -16.465 1.00 96.94 281 ASP A C 1
ATOM 2139 O O . ASP A 1 281 ? -1.421 -7.935 -16.871 1.00 96.94 281 ASP A O 1
ATOM 2143 N N . GLU A 1 282 ? -2.764 -9.579 -16.157 1.00 95.25 282 GLU A N 1
ATOM 2144 C CA . GLU A 1 282 ? -1.761 -10.645 -16.280 1.00 95.25 282 GLU A CA 1
ATOM 2145 C C . GLU A 1 282 ? -1.338 -10.902 -17.732 1.00 95.25 282 GLU A C 1
ATOM 2147 O O . GLU A 1 282 ? -0.201 -11.313 -17.974 1.00 95.25 282 GLU A O 1
ATOM 2152 N N . ALA A 1 283 ? -2.211 -10.625 -18.706 1.00 94.50 283 ALA A N 1
ATOM 2153 C CA . ALA A 1 283 ? -1.882 -10.774 -20.118 1.00 94.50 283 ALA A CA 1
ATOM 2154 C C . ALA A 1 283 ? -0.988 -9.623 -20.600 1.00 94.50 283 ALA A C 1
ATOM 2156 O O . ALA A 1 283 ? -0.016 -9.853 -21.322 1.00 94.50 283 ALA A O 1
ATOM 2157 N N . ALA A 1 284 ? -1.284 -8.390 -20.177 1.00 93.25 284 ALA A N 1
ATOM 2158 C CA . ALA A 1 284 ? -0.489 -7.216 -20.539 1.00 93.25 284 ALA A CA 1
ATOM 2159 C C . ALA A 1 284 ? 0.821 -7.098 -19.739 1.00 93.25 284 ALA A C 1
ATOM 2161 O O . ALA A 1 284 ? 1.815 -6.585 -20.255 1.00 93.25 284 ALA A O 1
ATOM 2162 N N . PHE A 1 285 ? 0.839 -7.576 -18.493 1.00 95.44 285 PHE A N 1
ATOM 2163 C CA . PHE A 1 285 ? 2.002 -7.561 -17.608 1.00 95.44 285 PHE A CA 1
ATOM 2164 C C . PHE A 1 285 ? 2.265 -8.963 -17.029 1.00 95.44 285 PHE A C 1
ATOM 2166 O O . PHE A 1 285 ? 1.970 -9.227 -15.855 1.00 95.44 285 PHE A O 1
ATOM 2173 N N . PRO A 1 286 ? 2.812 -9.890 -17.836 1.00 95.00 286 PRO A N 1
ATOM 2174 C CA . PRO A 1 286 ? 2.993 -11.273 -17.424 1.00 95.00 286 PRO A CA 1
ATOM 2175 C C . PRO A 1 286 ? 4.061 -11.406 -16.342 1.00 95.00 286 PRO A C 1
ATOM 2177 O O . PRO A 1 286 ? 5.135 -10.806 -16.408 1.00 95.00 286 PRO A O 1
ATOM 2180 N N . PHE A 1 287 ? 3.791 -12.267 -15.365 1.00 95.38 287 PHE A N 1
ATOM 2181 C CA . PHE A 1 287 ? 4.714 -12.584 -14.285 1.00 95.38 287 PHE A CA 1
ATOM 2182 C C . PHE A 1 287 ? 4.926 -14.091 -14.203 1.00 95.38 287 PHE A C 1
ATOM 2184 O O . PHE A 1 287 ? 3.986 -14.873 -14.120 1.00 95.38 287 PHE A O 1
ATOM 2191 N N . LYS A 1 288 ? 6.194 -14.503 -14.258 1.00 95.50 288 LYS A N 1
ATOM 2192 C CA . LYS A 1 288 ? 6.605 -15.909 -14.199 1.00 95.50 288 LYS A CA 1
ATOM 2193 C C . LYS A 1 288 ? 7.513 -16.110 -12.984 1.00 95.50 288 LYS A C 1
ATOM 2195 O O . LYS A 1 288 ? 8.733 -15.962 -13.119 1.00 95.50 288 LYS A O 1
ATOM 2200 N N . PRO A 1 289 ? 6.944 -16.363 -11.793 1.00 94.00 289 PRO A N 1
ATOM 2201 C CA . PRO A 1 289 ? 7.734 -16.584 -10.593 1.00 94.00 289 PRO A CA 1
ATOM 2202 C C . PRO A 1 289 ? 8.560 -17.873 -10.692 1.00 94.00 289 PRO A C 1
ATOM 2204 O O . PRO A 1 289 ? 8.123 -18.864 -11.270 1.00 94.00 289 PRO A O 1
ATOM 2207 N N . LYS A 1 290 ? 9.758 -17.870 -10.097 1.00 93.19 290 LYS A N 1
ATOM 2208 C CA . LYS A 1 290 ? 10.602 -19.069 -9.942 1.00 93.19 290 LYS A CA 1
ATOM 2209 C C . LYS A 1 290 ? 9.989 -20.091 -8.993 1.00 93.19 290 LYS A C 1
ATOM 2211 O O . LYS A 1 290 ? 10.203 -21.282 -9.171 1.00 93.19 290 LYS A O 1
ATOM 2216 N N . ASP A 1 291 ? 9.243 -19.600 -8.016 1.00 92.81 291 ASP A N 1
ATOM 2217 C CA . ASP A 1 291 ? 8.519 -20.383 -7.026 1.00 92.81 291 ASP A CA 1
ATOM 2218 C C . ASP A 1 291 ? 7.092 -19.814 -6.922 1.00 92.81 291 ASP A C 1
ATOM 2220 O O . ASP A 1 291 ? 6.850 -18.883 -6.144 1.00 92.81 291 ASP A O 1
ATOM 2224 N N . PRO A 1 292 ? 6.169 -20.289 -7.784 1.00 94.19 292 PRO A N 1
ATOM 2225 C CA . PRO A 1 292 ? 4.795 -19.798 -7.831 1.00 94.19 292 PRO A CA 1
ATOM 2226 C C . PRO A 1 292 ? 3.988 -20.092 -6.566 1.00 94.19 292 PRO A C 1
ATOM 2228 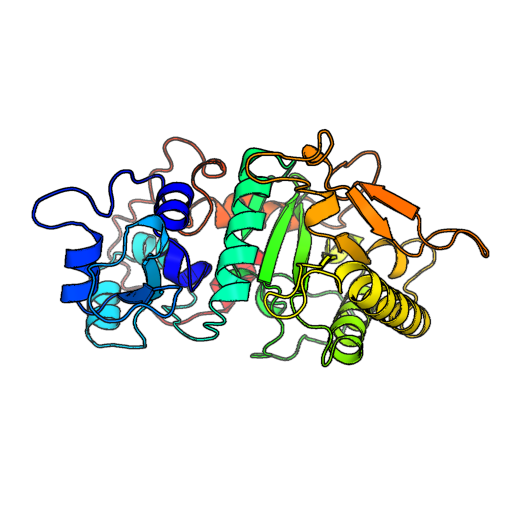O O . PRO A 1 292 ? 3.036 -19.369 -6.280 1.00 94.19 292 PRO A O 1
ATOM 2231 N N . GLU A 1 293 ? 4.302 -21.164 -5.839 1.00 92.75 293 GLU A N 1
ATOM 2232 C CA . GLU A 1 293 ? 3.577 -21.534 -4.620 1.00 92.75 293 GLU A CA 1
ATOM 2233 C C . GLU A 1 293 ? 3.971 -20.625 -3.463 1.00 92.75 293 GLU A C 1
ATOM 2235 O O . GLU A 1 293 ? 3.092 -19.988 -2.881 1.00 92.75 293 GLU A O 1
ATOM 2240 N N . GLY A 1 294 ? 5.274 -20.464 -3.206 1.00 90.56 294 GLY A N 1
ATOM 2241 C CA . GLY A 1 294 ? 5.754 -19.554 -2.169 1.00 90.56 294 GLY A CA 1
ATOM 2242 C C . GLY A 1 294 ? 5.271 -18.129 -2.415 1.00 90.56 294 GLY A C 1
ATOM 2243 O O . GLY A 1 294 ? 4.605 -17.533 -1.576 1.00 90.56 294 GLY A O 1
ATOM 2244 N N . ILE A 1 295 ? 5.447 -17.598 -3.629 1.00 91.19 295 ILE A N 1
ATOM 2245 C CA . ILE A 1 295 ? 5.034 -16.218 -3.936 1.00 91.19 295 ILE A CA 1
ATOM 2246 C C . ILE A 1 295 ? 3.537 -15.958 -3.733 1.00 91.19 295 ILE A C 1
ATOM 2248 O O . ILE A 1 295 ? 3.202 -14.846 -3.313 1.00 91.19 295 ILE A O 1
ATOM 2252 N N . ARG A 1 296 ? 2.667 -16.946 -3.988 1.00 93.56 296 ARG A N 1
ATOM 2253 C CA . ARG A 1 296 ? 1.212 -16.845 -3.773 1.00 93.56 296 ARG A CA 1
ATOM 2254 C C . ARG A 1 296 ? 0.791 -17.103 -2.330 1.00 93.56 296 ARG A C 1
ATOM 2256 O O . ARG A 1 296 ? -0.291 -16.659 -1.950 1.00 93.56 296 ARG A O 1
ATOM 2263 N N . ALA A 1 297 ? 1.628 -17.744 -1.512 1.00 91.75 297 ALA A N 1
ATOM 2264 C CA . ALA A 1 297 ? 1.309 -18.062 -0.120 1.00 91.75 297 ALA A CA 1
ATOM 2265 C C . ALA A 1 297 ? 0.906 -16.821 0.693 1.00 91.75 297 ALA A C 1
ATOM 2267 O O . ALA A 1 297 ? 0.060 -16.923 1.577 1.00 91.75 297 ALA A O 1
ATOM 2268 N N . VAL A 1 298 ? 1.415 -15.631 0.343 1.00 91.06 298 VAL A N 1
ATOM 2269 C CA . VAL A 1 298 ? 1.002 -14.353 0.952 1.00 91.06 298 VAL A CA 1
ATOM 2270 C C . VAL A 1 298 ? -0.516 -14.139 0.940 1.00 91.06 298 VAL A C 1
ATOM 2272 O O . VAL A 1 298 ? -1.054 -13.622 1.917 1.00 91.06 298 VAL A O 1
ATOM 2275 N N . LEU A 1 299 ? -1.225 -14.566 -0.112 1.00 93.25 299 LEU A N 1
ATOM 2276 C CA . LEU A 1 299 ? -2.680 -14.417 -0.228 1.00 93.25 299 LEU A CA 1
ATOM 2277 C C . LEU A 1 299 ? -3.398 -15.236 0.850 1.00 93.25 299 LEU A C 1
ATOM 2279 O O . LEU A 1 299 ? -4.239 -14.719 1.582 1.00 93.25 299 LEU A O 1
ATOM 2283 N N . GLN A 1 300 ? -3.008 -16.502 1.002 1.00 90.12 300 GLN A N 1
ATOM 2284 C CA . GLN A 1 300 ? -3.565 -17.388 2.021 1.00 90.12 300 GLN A CA 1
ATOM 2285 C C . GLN A 1 300 ? -3.170 -16.930 3.429 1.00 90.12 300 GLN A C 1
ATOM 2287 O O . GLN A 1 300 ? -4.016 -16.819 4.316 1.00 90.12 300 GLN A O 1
ATOM 2292 N N . ASN A 1 301 ? -1.896 -16.605 3.617 1.00 89.12 301 ASN A N 1
ATOM 2293 C CA . ASN A 1 301 ? -1.308 -16.243 4.898 1.00 89.12 301 ASN A CA 1
ATOM 2294 C C . ASN A 1 301 ? -1.895 -14.948 5.487 1.00 89.12 301 ASN A C 1
ATOM 2296 O O . ASN A 1 301 ? -2.005 -14.817 6.705 1.00 89.12 301 ASN A O 1
ATOM 2300 N N . THR A 1 302 ? -2.301 -14.001 4.638 1.00 90.56 302 THR A N 1
ATOM 2301 C CA . THR A 1 302 ? -2.867 -12.710 5.070 1.00 90.56 302 THR A CA 1
ATOM 2302 C C . THR A 1 302 ? -4.391 -12.697 5.158 1.00 90.56 302 THR A C 1
ATOM 2304 O O . THR A 1 302 ? -4.944 -11.818 5.813 1.00 90.56 302 THR A O 1
ATOM 2307 N N . SER A 1 303 ? -5.075 -13.693 4.589 1.00 88.56 303 SER A N 1
ATOM 2308 C CA . SER A 1 303 ? -6.546 -13.769 4.541 1.00 88.56 303 SER A CA 1
ATOM 2309 C C . SER A 1 303 ? -7.241 -13.713 5.910 1.00 88.56 303 SER A C 1
ATOM 2311 O O . SER A 1 303 ? -8.380 -13.262 6.017 1.00 88.56 303 SER A O 1
ATOM 2313 N N . THR A 1 304 ? -6.548 -14.133 6.973 1.00 86.69 304 THR A N 1
ATOM 2314 C CA . THR A 1 304 ? -7.072 -14.161 8.349 1.00 86.69 304 THR A CA 1
ATOM 2315 C C . THR A 1 304 ? -6.823 -12.866 9.127 1.00 86.69 304 THR A C 1
ATOM 2317 O O . THR A 1 304 ? -7.302 -12.714 10.255 1.00 86.69 304 THR A O 1
ATOM 2320 N N . LEU A 1 305 ? -6.076 -11.915 8.557 1.00 92.25 305 LEU A N 1
ATOM 2321 C CA . LEU A 1 305 ? -5.738 -10.664 9.223 1.00 92.25 305 LEU A CA 1
ATOM 2322 C C . LEU A 1 305 ? -6.928 -9.702 9.199 1.00 92.25 305 LEU A C 1
ATOM 2324 O O . LEU A 1 305 ? -7.486 -9.367 8.157 1.00 92.25 305 LEU A O 1
ATOM 2328 N N . ARG A 1 306 ? -7.290 -9.181 10.371 1.00 91.88 306 ARG A N 1
ATOM 2329 C CA . ARG A 1 306 ? -8.474 -8.328 10.547 1.00 91.88 306 ARG A CA 1
ATOM 2330 C C . ARG A 1 306 ? -8.301 -6.896 10.038 1.00 91.88 306 ARG A C 1
ATOM 2332 O O . ARG A 1 306 ? -9.281 -6.161 10.015 1.00 91.88 306 ARG A O 1
ATOM 2339 N N . GLY A 1 307 ? -7.080 -6.483 9.701 1.00 92.69 307 GLY A N 1
ATOM 2340 C CA . GLY A 1 307 ? -6.816 -5.173 9.097 1.00 92.69 307 GLY A CA 1
ATOM 2341 C C . GLY A 1 307 ? -6.894 -5.167 7.568 1.00 92.69 307 GLY A C 1
ATOM 2342 O O . GLY A 1 307 ? -6.836 -4.095 6.977 1.00 92.69 307 GLY A O 1
ATOM 2343 N N . ILE A 1 308 ? -7.060 -6.327 6.932 1.00 94.25 308 ILE A N 1
ATOM 2344 C CA . ILE A 1 308 ? -7.307 -6.444 5.492 1.00 94.25 308 ILE A CA 1
ATOM 2345 C C . ILE A 1 308 ? -8.734 -5.988 5.165 1.00 94.25 308 ILE A C 1
ATOM 2347 O O . ILE A 1 308 ? -9.633 -6.307 5.953 1.00 94.25 308 ILE A O 1
ATOM 2351 N N . PRO A 1 309 ? -8.966 -5.301 4.021 1.00 95.19 309 PRO A N 1
ATOM 2352 C CA . PRO A 1 309 ? -10.309 -4.940 3.583 1.00 95.19 309 PRO A CA 1
ATOM 2353 C C . PRO A 1 309 ? -11.251 -6.138 3.601 1.00 95.19 309 PRO A C 1
ATOM 2355 O O . PRO A 1 309 ? -10.948 -7.193 3.041 1.00 95.19 309 PRO A O 1
ATOM 2358 N N . ALA A 1 310 ? -12.401 -5.972 4.244 1.00 91.81 310 ALA A N 1
ATOM 2359 C CA . ALA A 1 310 ? -13.321 -7.068 4.482 1.00 91.81 310 ALA A CA 1
ATOM 2360 C C . ALA A 1 310 ? -13.792 -7.786 3.215 1.00 91.81 310 ALA A C 1
ATOM 2362 O O . ALA A 1 310 ? -13.919 -9.009 3.240 1.00 91.81 310 ALA A O 1
ATOM 2363 N N . SER A 1 311 ? -13.970 -7.043 2.121 1.00 90.75 311 SER A N 1
ATOM 2364 C CA . SER A 1 311 ? -14.363 -7.560 0.806 1.00 90.75 311 SER A CA 1
ATOM 2365 C C . SER A 1 311 ? -13.377 -8.571 0.212 1.00 90.75 311 SER A C 1
ATOM 2367 O O . SER A 1 311 ? -13.766 -9.365 -0.638 1.00 90.75 311 SER A O 1
ATOM 2369 N N . LEU A 1 312 ? -12.117 -8.565 0.660 1.00 92.69 312 LEU A N 1
ATOM 2370 C CA . LEU A 1 312 ? -11.064 -9.475 0.195 1.00 92.69 312 LEU A CA 1
ATOM 2371 C C . LEU A 1 312 ? -10.834 -10.660 1.143 1.00 92.69 312 LEU A C 1
ATOM 2373 O O . LEU A 1 312 ? -10.004 -11.527 0.864 1.00 92.69 312 LEU A O 1
ATOM 2377 N N . ARG A 1 313 ? -11.537 -10.713 2.280 1.00 88.75 313 ARG A N 1
ATOM 2378 C CA . ARG A 1 313 ? -11.426 -11.828 3.227 1.00 88.75 313 ARG A CA 1
ATOM 2379 C C . ARG A 1 313 ? -12.363 -12.967 2.801 1.00 88.75 313 ARG A C 1
ATOM 2381 O O . ARG A 1 313 ? -13.497 -12.698 2.409 1.00 88.75 313 ARG A O 1
ATOM 2388 N N . PRO A 1 314 ? -11.955 -14.242 2.929 1.00 77.62 314 PRO A N 1
ATOM 2389 C CA . PRO A 1 314 ? -12.841 -15.371 2.668 1.00 77.62 314 PRO A CA 1
ATOM 2390 C C . PRO A 1 314 ? -14.090 -15.327 3.562 1.00 77.62 314 PRO A C 1
ATOM 2392 O O . PRO A 1 314 ? -13.998 -15.128 4.781 1.00 77.62 314 PRO A O 1
ATOM 2395 N N . SER A 1 315 ? -15.264 -15.544 2.969 1.00 58.50 315 SER A N 1
ATOM 2396 C CA . SER A 1 315 ? -16.532 -15.634 3.697 1.00 58.50 315 SER A CA 1
ATOM 2397 C C . SER A 1 315 ? -16.470 -16.761 4.733 1.00 58.50 315 SER A C 1
ATOM 2399 O O . SER A 1 315 ? -16.095 -17.886 4.412 1.00 58.50 315 SER A O 1
ATOM 2401 N N . GLY A 1 316 ? -16.830 -16.472 5.986 1.00 51.34 316 GLY A N 1
ATOM 2402 C CA . GLY A 1 316 ? -16.870 -17.489 7.041 1.00 51.34 316 GLY A CA 1
ATOM 2403 C C . GLY A 1 316 ? -15.504 -17.917 7.583 1.00 51.34 316 GLY A C 1
ATOM 2404 O O . GLY A 1 316 ? -15.397 -19.030 8.090 1.00 51.34 316 GLY A O 1
ATOM 2405 N N . THR A 1 317 ? -14.477 -17.059 7.507 1.00 48.12 317 THR A N 1
ATOM 2406 C CA . THR A 1 317 ? -13.166 -17.316 8.130 1.00 48.12 317 THR A CA 1
ATOM 2407 C C . THR A 1 317 ? -13.330 -17.526 9.644 1.00 48.12 317 THR A C 1
ATOM 2409 O O . THR A 1 317 ? -13.277 -16.585 10.438 1.00 48.12 317 THR A O 1
ATOM 2412 N N . GLN A 1 318 ? -13.554 -18.776 10.056 1.00 42.00 318 GLN A N 1
ATOM 2413 C CA . GLN A 1 318 ? -13.425 -19.197 11.440 1.00 42.00 318 GLN A CA 1
ATOM 2414 C C . GLN A 1 318 ? -11.944 -19.091 11.792 1.00 42.00 318 GLN A C 1
ATOM 2416 O O . GLN A 1 318 ? -11.083 -19.654 11.115 1.00 42.00 318 GLN A O 1
ATOM 2421 N N . LEU A 1 319 ? -11.639 -18.326 12.840 1.00 44.06 319 LEU A N 1
ATOM 2422 C CA . LEU A 1 319 ? -10.298 -18.322 13.409 1.00 44.06 319 LEU A CA 1
ATOM 2423 C C . LEU A 1 319 ? -9.915 -19.767 13.754 1.00 44.06 319 LEU A C 1
ATOM 2425 O O . LEU A 1 319 ? -10.785 -20.518 14.201 1.00 44.06 319 LEU A O 1
ATOM 2429 N N . PRO A 1 320 ? -8.634 -20.155 13.644 1.00 42.59 320 PRO A N 1
ATOM 2430 C CA . PRO A 1 320 ? -8.162 -21.358 14.303 1.00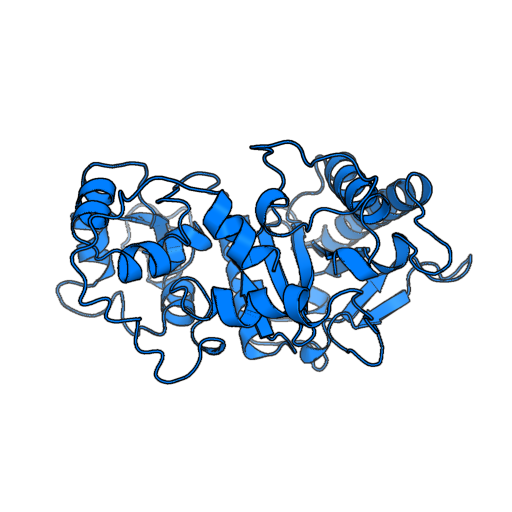 42.59 320 PRO A CA 1
ATOM 2431 C C . PRO A 1 320 ? -8.512 -21.230 15.788 1.00 42.59 320 PRO A C 1
ATOM 2433 O O . PRO A 1 320 ? -7.892 -20.454 16.522 1.00 42.59 320 PRO A O 1
ATOM 2436 N N . THR A 1 321 ? -9.543 -21.946 16.238 1.00 40.00 321 THR A N 1
ATOM 2437 C CA . THR A 1 321 ? -9.889 -22.069 17.652 1.00 40.00 321 THR A CA 1
ATOM 2438 C C . THR A 1 321 ? -8.832 -22.971 18.264 1.00 40.00 321 THR A C 1
ATOM 2440 O O . THR A 1 321 ? -9.040 -24.167 18.455 1.00 40.00 321 THR A O 1
ATOM 2443 N N . GLY A 1 322 ? -7.637 -22.424 18.473 1.00 40.81 322 GLY A N 1
ATOM 2444 C CA . GLY A 1 322 ? -6.536 -23.113 19.122 1.00 40.81 322 GLY A CA 1
ATOM 2445 C C . GLY A 1 322 ? -6.908 -23.407 20.570 1.00 40.81 322 GLY A C 1
ATOM 2446 O O . GLY A 1 322 ? -6.500 -22.685 21.471 1.00 40.81 322 GLY A O 1
ATOM 2447 N N . GLY A 1 323 ? -7.672 -24.477 20.795 1.00 31.62 323 GLY A N 1
ATOM 2448 C CA . GLY A 1 323 ? -8.030 -25.043 22.097 1.00 31.62 323 GLY A CA 1
ATOM 2449 C C . GLY A 1 323 ? -6.862 -25.744 22.798 1.00 31.62 323 GLY A C 1
ATOM 2450 O O . GLY A 1 323 ? -7.071 -26.615 23.634 1.00 31.62 323 GLY A O 1
ATOM 2451 N N . GLY A 1 324 ? -5.623 -25.384 22.463 1.00 36.09 324 GLY A N 1
ATOM 2452 C CA . GLY A 1 324 ? -4.425 -25.847 23.143 1.00 36.09 324 GLY A CA 1
ATOM 2453 C C . GLY A 1 324 ? -3.875 -24.726 24.009 1.00 36.09 324 GLY A C 1
ATOM 2454 O O . GLY A 1 324 ? -3.479 -23.684 23.490 1.00 36.09 324 GLY A O 1
ATOM 2455 N N . LYS A 1 325 ? -3.796 -24.943 25.327 1.00 35.56 325 LYS A N 1
ATOM 2456 C CA . LYS A 1 325 ? -3.021 -24.100 26.253 1.00 35.56 325 LYS A CA 1
ATOM 2457 C C . LYS A 1 325 ? -1.519 -24.239 25.963 1.00 35.56 325 LYS A C 1
ATOM 2459 O O . LYS A 1 325 ? -0.757 -24.698 26.806 1.00 35.56 325 LYS A O 1
ATOM 2464 N N . VAL A 1 326 ? -1.065 -23.836 24.782 1.00 37.03 326 VAL A N 1
ATOM 2465 C CA . VAL A 1 326 ? 0.347 -23.549 24.557 1.00 37.03 326 VAL A CA 1
ATOM 2466 C C . VAL A 1 326 ? 0.542 -22.110 25.011 1.00 37.03 326 VAL A C 1
ATOM 2468 O O . VAL A 1 326 ? 0.001 -21.184 24.409 1.00 37.03 326 VAL A O 1
ATOM 2471 N N . LYS A 1 327 ? 1.296 -21.898 26.096 1.00 39.31 327 LYS A N 1
ATOM 2472 C CA . LYS A 1 327 ? 1.807 -20.567 26.464 1.00 39.31 327 LYS A CA 1
ATOM 2473 C C . LYS A 1 327 ? 2.857 -20.144 25.426 1.00 39.31 327 LYS A C 1
ATOM 2475 O O . LYS A 1 327 ? 4.041 -20.046 25.736 1.00 39.31 327 LYS A O 1
ATOM 2480 N N . LEU A 1 328 ? 2.439 -19.912 24.182 1.00 46.31 328 LEU A N 1
ATOM 2481 C CA . LEU A 1 328 ? 3.248 -19.184 23.216 1.00 46.31 328 LEU A CA 1
ATOM 2482 C C . LEU A 1 328 ? 3.399 -17.775 23.782 1.00 46.31 328 LEU A C 1
ATOM 2484 O O . LEU A 1 328 ? 2.414 -17.056 23.963 1.00 46.31 328 LEU A O 1
ATOM 2488 N N . ARG A 1 329 ? 4.627 -17.399 24.149 1.00 51.16 329 ARG A N 1
ATOM 2489 C CA . ARG A 1 329 ? 4.901 -16.035 24.598 1.00 51.16 329 ARG A CA 1
ATOM 2490 C C . ARG A 1 329 ? 4.536 -15.101 23.44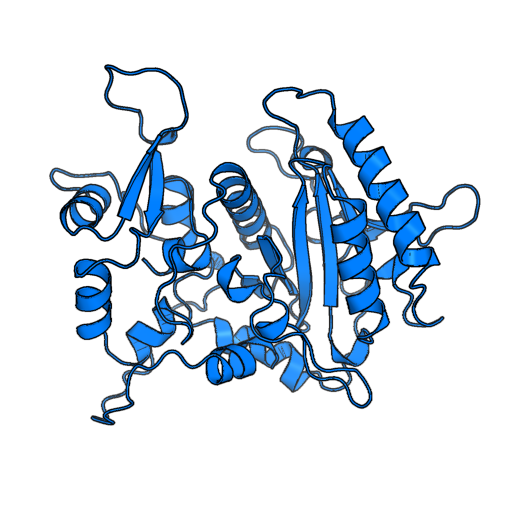6 1.00 51.16 329 ARG A C 1
ATOM 2492 O O . ARG A 1 329 ? 5.174 -15.163 22.401 1.00 51.16 329 ARG A O 1
ATOM 2499 N N . LYS A 1 330 ? 3.533 -14.240 23.650 1.00 60.34 330 LYS A N 1
ATOM 2500 C CA . LYS A 1 330 ? 3.253 -13.091 22.782 1.00 60.34 330 LYS A CA 1
ATOM 2501 C C . LYS A 1 330 ? 4.482 -12.184 22.833 1.00 60.34 330 LYS A C 1
ATOM 2503 O O . LYS A 1 330 ? 4.644 -11.392 23.757 1.00 60.34 330 LYS A O 1
ATOM 2508 N N . ARG A 1 331 ? 5.421 -12.393 21.920 1.00 59.00 331 ARG A N 1
ATOM 2509 C CA . ARG A 1 331 ? 6.602 -11.555 21.738 1.00 59.00 331 ARG A CA 1
ATOM 2510 C C . ARG A 1 331 ? 6.535 -10.992 20.335 1.00 59.00 331 ARG A C 1
ATOM 2512 O O . ARG A 1 331 ? 6.112 -11.685 19.418 1.00 59.00 331 ARG A O 1
ATOM 2519 N N . HIS A 1 332 ? 6.939 -9.735 20.208 1.00 65.81 332 HIS A N 1
ATOM 2520 C CA . HIS A 1 332 ? 7.197 -9.115 18.921 1.00 65.81 332 HIS A CA 1
ATOM 2521 C C . HIS A 1 332 ? 8.196 -9.990 18.153 1.00 65.81 332 HIS A C 1
ATOM 2523 O O . HIS A 1 332 ? 9.362 -10.074 18.545 1.00 65.81 332 HIS A O 1
ATOM 2529 N N . ASP A 1 333 ? 7.721 -10.673 17.112 1.00 69.19 333 ASP A N 1
ATOM 2530 C CA . ASP A 1 333 ? 8.530 -11.579 16.303 1.00 69.19 333 ASP A CA 1
ATOM 2531 C C . ASP A 1 333 ? 8.331 -11.274 14.810 1.00 69.19 333 ASP A C 1
ATOM 2533 O O . ASP A 1 333 ? 7.446 -11.835 14.154 1.00 69.19 333 ASP A O 1
ATOM 2537 N N . PRO A 1 334 ? 9.166 -10.383 14.248 1.00 71.19 334 PRO A N 1
ATOM 2538 C CA . PRO A 1 334 ? 9.131 -10.045 12.831 1.00 71.19 334 PRO A CA 1
ATOM 2539 C C . PRO A 1 334 ? 9.363 -11.239 11.903 1.00 71.19 334 PRO A C 1
ATOM 2541 O O . PRO A 1 334 ? 9.013 -11.155 10.728 1.00 71.19 334 PRO A O 1
ATOM 2544 N N . SER A 1 335 ? 9.941 -12.347 12.390 1.00 74.88 335 SER A N 1
ATOM 2545 C CA . SER A 1 335 ? 10.216 -13.517 11.552 1.00 74.88 335 SER A CA 1
ATOM 2546 C C . SER A 1 335 ? 8.932 -14.207 11.086 1.00 74.88 335 SER A C 1
ATOM 2548 O O . SER A 1 335 ? 8.848 -14.604 9.924 1.00 74.88 335 SER A O 1
ATOM 2550 N N . LEU A 1 336 ? 7.901 -14.253 11.938 1.00 74.88 336 LEU A N 1
ATOM 2551 C CA . LEU A 1 336 ? 6.589 -14.806 11.595 1.00 74.88 336 LEU A CA 1
ATOM 2552 C C . LEU A 1 336 ? 5.884 -13.951 10.542 1.00 74.88 336 LEU A C 1
ATOM 2554 O O . LEU A 1 336 ? 5.412 -14.472 9.533 1.00 74.88 336 LEU A O 1
ATOM 2558 N N . ALA A 1 337 ? 5.865 -12.632 10.741 1.00 76.94 337 ALA A N 1
ATOM 2559 C CA . ALA A 1 337 ? 5.290 -11.697 9.779 1.00 76.94 337 ALA A CA 1
ATOM 2560 C C . ALA A 1 337 ? 6.026 -11.745 8.431 1.00 76.94 337 ALA A C 1
ATOM 2562 O O . ALA A 1 337 ? 5.408 -11.672 7.371 1.00 76.94 337 ALA A O 1
ATOM 2563 N N . LYS A 1 338 ? 7.353 -11.905 8.463 1.00 76.94 338 LYS A N 1
ATOM 2564 C CA . LYS A 1 338 ? 8.175 -12.040 7.263 1.00 76.94 338 LYS A CA 1
ATOM 2565 C C . LYS A 1 338 ? 7.875 -13.332 6.512 1.00 76.94 338 LYS A C 1
ATOM 2567 O O . LYS A 1 338 ? 7.697 -13.280 5.304 1.00 76.94 338 LYS A O 1
ATOM 2572 N N . LEU A 1 339 ? 7.770 -14.463 7.207 1.00 79.50 339 LEU A N 1
ATOM 2573 C CA . LEU A 1 339 ? 7.394 -15.743 6.598 1.00 79.50 339 LEU A CA 1
ATOM 2574 C C . LEU A 1 339 ? 5.984 -15.682 5.985 1.00 79.50 339 LEU A C 1
ATOM 2576 O O . LEU A 1 339 ? 5.746 -16.182 4.893 1.00 79.50 339 LEU A O 1
ATOM 2580 N N . MET A 1 340 ? 5.063 -14.986 6.652 1.00 81.69 340 MET A N 1
ATOM 2581 C CA . MET A 1 340 ? 3.699 -14.761 6.175 1.00 81.69 340 MET A CA 1
ATOM 2582 C C . MET A 1 340 ? 3.663 -13.951 4.862 1.00 81.69 340 MET A C 1
ATOM 2584 O O . MET A 1 340 ? 2.902 -14.292 3.956 1.00 81.69 340 MET A O 1
ATOM 2588 N N . LEU A 1 341 ? 4.469 -12.885 4.759 1.00 77.50 341 LEU A N 1
ATOM 2589 C CA . LEU A 1 341 ? 4.387 -11.872 3.694 1.00 77.50 341 LEU A CA 1
ATOM 2590 C C . LEU A 1 341 ? 5.353 -12.091 2.524 1.00 77.50 341 LEU A C 1
ATOM 2592 O O . LEU A 1 341 ? 5.020 -11.778 1.375 1.00 77.50 341 LEU A O 1
ATOM 2596 N N . ALA A 1 342 ? 6.533 -12.643 2.790 1.00 74.50 342 ALA A N 1
ATOM 2597 C CA . ALA A 1 342 ? 7.487 -13.015 1.756 1.00 74.50 342 ALA A CA 1
ATOM 2598 C C . ALA A 1 342 ? 6.995 -14.246 0.977 1.00 74.50 342 ALA A C 1
ATOM 2600 O O . ALA A 1 342 ? 7.282 -14.351 -0.217 1.00 74.50 342 ALA A O 1
ATOM 2601 N N . GLY A 1 343 ? 6.201 -15.111 1.621 1.00 58.66 343 GLY A N 1
ATOM 2602 C CA . GLY A 1 343 ? 5.887 -16.433 1.088 1.00 58.66 343 GLY A CA 1
ATOM 2603 C C . GLY A 1 343 ? 7.143 -17.287 1.038 1.00 58.66 343 GLY A C 1
ATOM 2604 O O . GLY A 1 343 ? 7.464 -17.828 -0.041 1.00 58.66 343 GLY A O 1
#

Nearest PDB structures (foldseek):
  2wtx-assembly1_C  TM=5.766E-01  e=7.566E-01  Escherichia coli K-12
  5hxa-assembly1_A-2  TM=5.979E-01  e=1.133E+00  Paraburkholderia xenovorans LB400
  8fhw-assembly1_A  TM=5.633E-01  e=8.994E-01  Cryptococcus neoformans H99
  4f96-assembly1_A  TM=4.831E-01  e=2.261E+00  Streptomyces hygroscopicus subsp. limoneus
  4f9f-assembly2_F  TM=5.329E-01  e=4.023E+00  Streptomyces hygroscopicus subsp. limoneus

Secondary structure (DSSP, 8-state):
-HHHHHH-SEEHHHHHHHHT---TT-SSS-HHHHHHHTTSEEEEESSS-TTSPPPGGGEEEEE--S-HHHHHHHHHS-HHHHHHHHTTS--------HHHHHHHHHHHHHHHHHSS-SEEEEGGG-BHHHHS---TTSPPPPTT---B-SEEEE-TT--EEEEEEES--TTHHHHHHHHHHHHHTS-HHHH-EEEEEEEPPPSS-GGGHHHHHHHHHHHHHHHHHHS-EETTEEGGGGEEEEEHHHH--STT---TTGGG-EEEES-SPTT---EEEETT-TTTS----SSHHHHHHHHHHHTT-TTS-GGGSPTT-------S---------HHHHHHHHH-

Sequence (343 aa):
MAVLDQWRTATIEQVEALADVEGLTRGRTSLVSALWNAGLVDLGRWGHAWGSVPPREQLLLRPAGDSAAVQDLTSVLGWAEWFSVTAGLGVDASRQYARHNVLATEFGLRMAEHGHVGMVLGEKLSSWELLVRPVPGAPDLPRGGQSAADLTLIRPDGLRVLVEITATTTGMDAKVRRLAKLLHQRPMAWSGLTAVFVIVPRRDKPNTTLADLKVVTRAVERAVRSFPGMAGDPTAARIGVVTWQALFPQNGTVRQDLVTLPVMTPTGASGARWQLMRLLDEAAFPFKPKDPEGIRAVLQNTSTLRGIPASLRPSGTQLPTGGGKVKLRKRHDPSLAKLMLAG